Protein AF-A0A8J4XHD5-F1 (afdb_monomer_lite)

Foldseek 3Di:
DVVVVVVVVVVVVVVVVVVVVVVVVVVVVVVVVVVVVVVVVVVVPDDDDDPPDPPCPLHPPPPAADVLCLQAVWDLCPPNDPHDRDFDPWDLKKKWAQQDDDPLLVCPPDDPPCPCNVPPDDPVNVVVSVVVVCVVVVVVLVVLAAWPDWDFFCDSRRRRHGMIMTGHPDRNSVVSSCVVQQQDDDPRDGIHMGHGSHPDVVSNDDVCVVDVPDD

pLDDT: mean 83.05, std 16.47, range [36.06, 98.56]

InterPro domains:
  IPR000504 RNA recognition motif domain [PF00076] (135-191)
  IPR000504 RNA recognition motif domain [PS50102] (92-198)
  IPR000504 RNA recognition motif domain [SM00360] (93-194)
  IPR000571 Zinc finger, CCCH-type [PF00642] (62-86)
  IPR000571 Zinc finger, CCCH-type [PS50103] (60-88)
  IPR000571 Zinc finger, CCCH-type [SM00356] (61-87)
  IPR003954 RNA recognition motif domain, eukaryotic-type [SM00361] (111-194)
  IPR009145 U2 auxiliary factor small subunit [PR01848] (66-85)
  IPR009145 U2 auxiliary factor small subunit [PR01848] (85-105)
  IPR009145 U2 auxiliary factor small subunit [PR01848] (127-142)
  IPR009145 U2 auxiliary factor small subunit [PR01848] (155-177)
  IPR009145 U2 auxiliary factor small subunit [PR01848] (182-206)
  IPR009145 U2 auxiliary factor small subunit [PTHR12620] (57-207)
  IPR012677 Nucleotide-binding alpha-beta plait domain superfamily [G3DSA:3.30.70.330] (94-197)
  IPR035979 RNA-binding domain superfamily [SSF54928] (133-200)

Structure (mmCIF, N/CA/C/O backbone):
data_AF-A0A8J4XHD5-F1
#
_entry.id   AF-A0A8J4XHD5-F1
#
loop_
_atom_site.group_PDB
_atom_site.id
_atom_site.type_symbol
_atom_site.label_atom_id
_atom_site.label_alt_id
_atom_site.label_comp_id
_atom_site.label_asym_id
_atom_site.label_entity_id
_atom_site.label_seq_id
_atom_site.pdbx_PDB_ins_code
_atom_site.Cartn_x
_atom_site.Cartn_y
_atom_site.Cartn_z
_atom_site.occupancy
_atom_site.B_iso_or_equiv
_atom_site.auth_seq_id
_atom_site.auth_comp_id
_atom_site.auth_asym_id
_atom_site.auth_atom_id
_atom_site.pdbx_PDB_model_num
ATOM 1 N N . MET A 1 1 ? 0.138 -25.498 62.095 1.00 57.41 1 MET A N 1
ATOM 2 C CA . MET A 1 1 ? 1.049 -25.147 60.982 1.00 57.41 1 MET A CA 1
ATOM 3 C C . MET A 1 1 ? 0.429 -25.415 59.609 1.00 57.41 1 MET A C 1
ATOM 5 O O . MET A 1 1 ? -0.185 -24.494 59.109 1.00 57.41 1 MET A O 1
ATOM 9 N N . ILE A 1 2 ? 0.430 -26.630 59.032 1.00 67.50 2 ILE A N 1
ATOM 10 C CA . ILE A 1 2 ? -0.023 -26.843 57.624 1.00 67.50 2 ILE A CA 1
ATOM 11 C C . ILE A 1 2 ? -1.523 -26.545 57.382 1.00 67.50 2 ILE A C 1
ATOM 13 O O . ILE A 1 2 ? -1.901 -26.029 56.334 1.00 67.50 2 ILE A O 1
ATOM 17 N N . ARG A 1 3 ? -2.402 -26.852 58.347 1.00 70.25 3 ARG A N 1
ATOM 18 C CA . ARG A 1 3 ? -3.858 -26.646 58.211 1.00 70.25 3 ARG A CA 1
ATOM 19 C C . ARG A 1 3 ? -4.274 -25.173 58.324 1.00 70.25 3 ARG A C 1
ATOM 21 O O . ARG A 1 3 ? -5.147 -24.734 57.590 1.00 70.25 3 ARG A O 1
ATOM 28 N N . GLU A 1 4 ? -3.618 -24.417 59.200 1.00 76.69 4 GLU A N 1
ATOM 29 C CA . GLU A 1 4 ? -3.881 -22.983 59.402 1.00 76.69 4 GLU A CA 1
ATOM 30 C C . GLU A 1 4 ? -3.414 -22.156 58.198 1.00 76.69 4 GLU A C 1
ATOM 32 O O . GLU A 1 4 ? -4.126 -21.260 57.753 1.00 76.69 4 GLU A O 1
ATOM 37 N N . GLU A 1 5 ? -2.260 -22.503 57.618 1.00 77.50 5 GLU A N 1
ATOM 38 C CA . GLU A 1 5 ? -1.751 -21.875 56.392 1.00 77.50 5 GLU A CA 1
ATOM 39 C C . GLU A 1 5 ? -2.678 -22.129 55.193 1.00 77.50 5 GLU A C 1
ATOM 41 O O . GLU A 1 5 ? -2.928 -21.223 54.394 1.00 77.50 5 GLU A O 1
ATOM 46 N N . TRP A 1 6 ? -3.243 -23.338 55.094 1.00 78.00 6 TRP A N 1
ATOM 47 C CA . TRP A 1 6 ? -4.224 -23.682 54.062 1.00 78.00 6 TRP A CA 1
ATOM 48 C C . TRP A 1 6 ? -5.548 -22.920 54.240 1.00 78.00 6 TRP A C 1
ATOM 50 O O . TRP A 1 6 ? -6.091 -22.378 53.276 1.00 78.00 6 TRP A O 1
ATOM 60 N N . GLU A 1 7 ? -6.051 -22.810 55.472 1.00 87.00 7 GLU A N 1
ATOM 61 C CA . GLU A 1 7 ? -7.264 -22.045 55.789 1.00 87.00 7 GLU A CA 1
ATOM 62 C C . GLU A 1 7 ? -7.081 -20.535 55.531 1.00 87.00 7 GLU A C 1
ATOM 64 O O . GLU A 1 7 ? -7.996 -19.869 55.035 1.00 87.00 7 GLU A O 1
ATOM 69 N N . GLU A 1 8 ? -5.889 -19.989 55.789 1.00 86.94 8 GLU A N 1
ATOM 70 C CA . GLU A 1 8 ? -5.545 -18.601 55.474 1.00 86.94 8 GLU A CA 1
ATOM 71 C C . GLU A 1 8 ? -5.415 -18.343 53.964 1.00 86.94 8 GLU A C 1
ATOM 73 O O . GLU A 1 8 ? -5.912 -17.322 53.480 1.00 86.94 8 GLU A O 1
ATOM 78 N N . GLN A 1 9 ? -4.819 -19.265 53.199 1.00 81.94 9 GLN A N 1
ATOM 79 C CA . GLN A 1 9 ? -4.808 -19.186 51.733 1.00 81.94 9 GLN A CA 1
ATOM 80 C C . GLN A 1 9 ? -6.226 -19.189 51.156 1.00 81.94 9 GLN A C 1
ATOM 82 O O . GLN A 1 9 ? -6.552 -18.337 50.332 1.00 81.94 9 GLN A O 1
ATOM 87 N N . GLN A 1 10 ? -7.092 -20.084 51.636 1.00 84.62 10 GLN A N 1
ATOM 88 C CA . GLN A 1 10 ? -8.489 -20.166 51.200 1.00 84.62 10 GLN A CA 1
ATOM 89 C C . GLN A 1 10 ? -9.305 -18.913 51.552 1.00 84.62 10 GLN A C 1
ATOM 91 O O . GLN A 1 10 ? -10.272 -18.576 50.865 1.00 84.62 10 GLN A O 1
ATOM 96 N N . ARG A 1 11 ? -8.951 -18.209 52.633 1.00 89.06 11 ARG A N 1
ATOM 97 C CA . ARG A 1 11 ? -9.562 -16.919 52.982 1.00 89.06 11 ARG A CA 1
ATOM 98 C C . ARG A 1 11 ? -9.102 -15.811 52.030 1.00 89.06 11 ARG A C 1
ATOM 100 O O . ARG A 1 11 ? -9.947 -15.139 51.450 1.00 89.06 11 ARG A O 1
ATOM 107 N N . LYS A 1 12 ? -7.791 -15.693 51.788 1.00 90.88 12 LYS A N 1
ATOM 108 C CA . LYS A 1 12 ? -7.219 -14.709 50.846 1.00 90.88 12 LYS A CA 1
ATOM 109 C C . LYS A 1 12 ? -7.730 -14.903 49.417 1.00 90.88 12 LYS A C 1
ATOM 111 O O . LYS A 1 12 ? -7.976 -13.930 48.709 1.00 90.88 12 LYS A O 1
ATOM 116 N N . GLU A 1 13 ? -7.902 -16.149 48.985 1.00 89.19 13 GLU A N 1
ATOM 117 C CA . GLU A 1 13 ? -8.411 -16.468 47.650 1.00 89.19 13 GLU A CA 1
ATOM 118 C C . GLU A 1 13 ? -9.881 -16.056 47.478 1.00 89.19 13 GLU A C 1
ATOM 120 O O . GLU A 1 13 ? -10.236 -15.475 46.451 1.00 89.19 13 GLU A O 1
ATOM 125 N N . ARG A 1 14 ? -10.716 -16.270 48.506 1.00 90.81 14 ARG A N 1
ATOM 126 C CA . ARG A 1 14 ? -12.112 -15.806 48.523 1.00 90.81 14 ARG A CA 1
ATOM 127 C C . ARG A 1 14 ? -12.221 -14.285 48.522 1.00 90.81 14 ARG A C 1
ATOM 129 O O . ARG A 1 14 ? -12.926 -13.747 47.676 1.00 90.81 14 ARG A O 1
ATOM 136 N N . GLU A 1 15 ? -11.459 -13.599 49.371 1.00 93.88 15 GLU A N 1
ATOM 137 C CA . GLU A 1 15 ? -11.409 -12.128 49.398 1.00 93.88 15 GLU A CA 1
ATOM 138 C C . GLU A 1 15 ? -10.972 -11.551 48.039 1.00 93.88 15 GLU A C 1
ATOM 140 O O . GLU A 1 15 ? -11.530 -10.568 47.550 1.00 93.88 15 GLU A O 1
ATOM 145 N N . LEU A 1 16 ? -10.002 -12.192 47.376 1.00 93.94 16 LEU A N 1
ATOM 146 C CA . LEU A 1 16 ? -9.553 -11.787 46.046 1.00 93.94 16 LEU A CA 1
ATOM 147 C C . LEU A 1 16 ? -10.625 -12.018 44.971 1.00 93.94 16 LEU A C 1
ATOM 149 O O . LEU A 1 16 ? -10.756 -11.196 44.061 1.00 93.94 16 LEU A O 1
ATOM 153 N N . GLN A 1 17 ? -11.376 -13.120 45.042 1.00 92.06 17 GLN A N 1
ATOM 154 C CA . GLN A 1 17 ? -12.489 -13.374 44.124 1.00 92.06 17 GLN A CA 1
ATOM 155 C C . GLN A 1 17 ? -13.633 -12.381 44.330 1.00 92.06 17 GLN A C 1
ATOM 157 O O . GLN A 1 17 ? -14.142 -11.843 43.348 1.00 92.06 17 GLN A O 1
ATOM 162 N N . GLU A 1 18 ? -14.000 -12.096 45.578 1.00 95.00 18 GLU A N 1
ATOM 163 C CA . GLU A 1 18 ? -15.027 -11.109 45.916 1.00 95.00 18 GLU A CA 1
ATOM 164 C C . GLU A 1 18 ? -14.632 -9.714 45.431 1.00 95.00 18 GLU A C 1
ATOM 166 O O . GLU A 1 18 ? -15.438 -9.037 44.791 1.00 95.00 18 GLU A O 1
ATOM 171 N N . LYS A 1 19 ? -13.367 -9.319 45.623 1.00 93.44 19 LYS A N 1
ATOM 172 C CA . LYS A 1 19 ? -12.849 -8.049 45.107 1.00 93.44 19 LYS A CA 1
ATOM 173 C C . LYS A 1 19 ? -12.927 -7.970 43.580 1.00 93.44 19 LYS A C 1
ATOM 175 O O . LYS A 1 19 ? -13.403 -6.970 43.053 1.00 93.44 19 LYS A O 1
ATOM 180 N N . ARG A 1 20 ? -12.535 -9.030 42.859 1.00 89.75 20 ARG A N 1
ATOM 181 C CA . ARG A 1 20 ? -12.662 -9.075 41.387 1.00 89.75 20 ARG A CA 1
ATOM 182 C C . ARG A 1 20 ? -14.114 -9.015 40.922 1.00 89.75 20 ARG A C 1
ATOM 184 O O . ARG A 1 20 ? -14.398 -8.398 39.899 1.00 89.75 20 ARG A O 1
ATOM 191 N N . GLN A 1 21 ? -15.028 -9.674 41.635 1.00 92.50 21 GLN A N 1
ATOM 192 C CA . GLN A 1 21 ? -16.455 -9.606 41.321 1.00 92.50 21 GLN A CA 1
ATOM 193 C C . GLN A 1 21 ? -17.009 -8.204 41.559 1.00 92.50 21 GLN A C 1
ATOM 195 O O . GLN A 1 21 ? -17.788 -7.728 40.738 1.00 92.50 21 GLN A O 1
ATOM 200 N N . GLN A 1 22 ? -16.584 -7.534 42.632 1.00 93.75 22 GLN A N 1
ATOM 201 C CA . GLN A 1 22 ? -16.972 -6.154 42.895 1.00 93.75 22 GLN A CA 1
ATOM 202 C C . GLN A 1 22 ? -16.448 -5.211 41.808 1.00 93.75 22 GLN A C 1
ATOM 204 O O . GLN A 1 22 ? -17.242 -4.505 41.206 1.00 93.75 22 GLN A O 1
ATOM 209 N N . GLU A 1 23 ? -15.161 -5.288 41.457 1.00 90.69 23 GLU A N 1
ATOM 210 C CA . GLU A 1 23 ? -14.573 -4.485 40.372 1.00 90.69 23 GLU A CA 1
ATOM 211 C C . GLU A 1 23 ? -15.278 -4.720 39.025 1.00 90.69 23 GLU A C 1
ATOM 213 O O . GLU A 1 23 ? -15.455 -3.792 38.233 1.00 90.69 23 GLU A O 1
ATOM 218 N N . LYS A 1 24 ? -15.702 -5.962 38.753 1.00 88.06 24 LYS A N 1
ATOM 219 C CA . LYS A 1 24 ? -16.479 -6.294 37.555 1.00 88.06 24 LYS A CA 1
ATOM 220 C C . LYS A 1 24 ? -17.865 -5.641 37.584 1.00 88.06 24 LYS A C 1
ATOM 222 O O . LYS A 1 24 ? -18.238 -5.038 36.582 1.00 88.06 24 LYS A O 1
ATOM 227 N N . ARG A 1 25 ? -18.586 -5.727 38.709 1.00 91.62 25 ARG A N 1
ATOM 228 C CA . ARG A 1 25 ? -19.897 -5.078 38.889 1.00 91.62 25 ARG A CA 1
ATOM 229 C C . ARG A 1 25 ? -19.794 -3.561 38.756 1.00 91.62 25 ARG A C 1
ATOM 231 O O . ARG A 1 25 ? -20.527 -2.981 37.969 1.00 91.62 25 ARG A O 1
ATOM 238 N N . ASP A 1 26 ? -18.821 -2.945 39.424 1.00 90.88 26 ASP A N 1
ATOM 239 C CA . ASP A 1 26 ? -18.592 -1.498 39.367 1.00 90.88 26 ASP A CA 1
ATOM 240 C C . ASP A 1 26 ? -18.299 -1.036 37.925 1.00 90.88 26 ASP A C 1
ATOM 242 O O . ASP A 1 26 ? -18.757 0.018 37.480 1.00 90.88 26 ASP A O 1
ATOM 246 N N . ARG A 1 27 ? -17.557 -1.847 37.154 1.00 85.50 27 ARG A N 1
ATOM 247 C CA . ARG A 1 27 ? -17.282 -1.581 35.735 1.00 85.50 27 ARG A CA 1
ATOM 248 C C . ARG A 1 27 ? -18.530 -1.723 34.864 1.00 85.50 27 ARG A C 1
ATOM 250 O O . ARG A 1 27 ? -18.722 -0.902 33.971 1.00 85.50 27 ARG A O 1
ATOM 257 N N . GLU A 1 28 ? -19.341 -2.754 35.091 1.00 87.75 28 GLU A N 1
ATOM 258 C CA . GLU A 1 28 ? -20.606 -2.969 34.375 1.00 87.75 28 GLU A CA 1
ATOM 259 C C . GLU A 1 28 ? -21.590 -1.821 34.646 1.00 87.75 28 GLU A C 1
ATOM 261 O O . GLU A 1 28 ? -22.141 -1.260 33.700 1.00 87.75 28 GLU A O 1
ATOM 266 N N . GLU A 1 29 ? -21.721 -1.382 35.900 1.00 93.50 29 GLU A N 1
ATOM 267 C CA . GLU A 1 29 ? -22.539 -0.222 36.279 1.00 93.50 29 GLU A CA 1
ATOM 268 C C . GLU A 1 29 ? -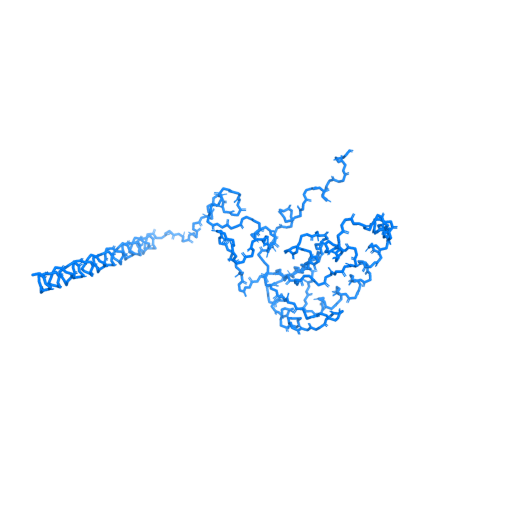22.036 1.083 35.644 1.00 93.50 29 GLU A C 1
ATOM 270 O O . GLU A 1 29 ? -22.832 1.884 35.151 1.00 93.50 29 GLU A O 1
ATOM 275 N N . ALA A 1 30 ? -20.717 1.301 35.594 1.00 89.88 30 ALA A N 1
ATOM 276 C CA . ALA A 1 30 ? -20.140 2.480 34.947 1.00 89.88 30 ALA A CA 1
ATOM 277 C C . ALA A 1 30 ? -20.419 2.515 33.435 1.00 89.88 30 ALA A C 1
ATOM 279 O O . ALA A 1 30 ? -20.702 3.583 32.889 1.00 89.88 30 ALA A O 1
ATOM 280 N N . VAL A 1 31 ? -20.354 1.359 32.764 1.00 85.12 31 VAL A N 1
ATOM 281 C CA . VAL A 1 31 ? -20.701 1.233 31.341 1.00 85.12 31 VAL A CA 1
ATOM 282 C C . VAL A 1 31 ? -22.191 1.484 31.130 1.00 85.12 31 VAL A C 1
ATOM 284 O O . VAL A 1 31 ? -22.539 2.261 30.243 1.00 85.12 31 VAL A O 1
ATOM 287 N N . GLN A 1 32 ? -23.056 0.895 31.961 1.00 86.44 32 GLN A N 1
ATOM 288 C CA . GLN A 1 32 ? -24.503 1.094 31.861 1.00 86.44 32 GLN A CA 1
ATOM 289 C C . GLN A 1 32 ? -24.870 2.572 32.013 1.00 86.44 32 GLN A C 1
ATOM 291 O O . GLN A 1 32 ? -25.573 3.125 31.177 1.00 86.44 32 GLN A O 1
ATOM 296 N N . LYS A 1 33 ? -24.292 3.258 33.003 1.00 90.56 33 LYS A N 1
ATOM 297 C CA . LYS A 1 33 ? -24.516 4.692 33.213 1.00 90.56 33 LYS A CA 1
ATOM 298 C C . LYS A 1 33 ? -24.091 5.548 32.012 1.00 90.56 33 LYS A C 1
ATOM 300 O O . LYS A 1 33 ? -24.726 6.558 31.722 1.00 90.56 33 LYS A O 1
ATOM 305 N N . LEU A 1 34 ? -23.015 5.161 31.325 1.00 80.31 34 LEU A N 1
ATOM 306 C CA . LEU A 1 34 ? -22.540 5.815 30.101 1.00 80.31 34 LEU A CA 1
ATOM 307 C C . LEU A 1 34 ? -23.524 5.630 28.938 1.00 80.31 34 LEU A C 1
ATOM 309 O O . LEU A 1 34 ? -23.759 6.578 28.191 1.00 80.31 34 LEU A O 1
ATOM 313 N N . LEU A 1 35 ? -24.103 4.433 28.808 1.00 78.06 35 LEU A N 1
ATOM 314 C CA . LEU A 1 35 ? -25.129 4.130 27.809 1.00 78.06 35 LEU A CA 1
ATOM 315 C C . LEU A 1 35 ? -26.409 4.927 28.075 1.00 78.06 35 LEU A C 1
ATOM 317 O O . LEU A 1 35 ? -26.868 5.626 27.177 1.00 78.06 35 LEU A O 1
ATOM 321 N N . ASP A 1 36 ? -26.903 4.925 29.314 1.00 82.00 36 ASP A N 1
ATOM 322 C CA . ASP A 1 36 ? -28.096 5.685 29.711 1.00 82.00 36 ASP A CA 1
ATOM 323 C C . ASP A 1 36 ? -27.897 7.195 29.469 1.00 82.00 36 ASP A C 1
ATOM 325 O O . ASP A 1 36 ? -28.785 7.904 28.989 1.00 82.00 36 ASP A O 1
ATOM 329 N N . GLN A 1 37 ? -26.694 7.709 29.756 1.00 79.31 37 GLN A N 1
ATOM 330 C CA . GLN A 1 37 ? -26.352 9.104 29.489 1.00 79.31 37 GLN A CA 1
ATOM 331 C C . GLN A 1 37 ? -26.365 9.410 27.986 1.00 79.31 37 GLN A C 1
ATOM 333 O O . GLN A 1 37 ? -26.837 10.476 27.589 1.00 79.31 37 GLN A O 1
ATOM 338 N N . ALA A 1 38 ? -25.885 8.493 27.150 1.00 71.25 38 ALA A N 1
ATOM 339 C CA . ALA A 1 38 ? -25.916 8.645 25.703 1.00 71.25 38 ALA A CA 1
ATOM 340 C C . ALA A 1 38 ? -27.352 8.563 25.143 1.00 71.25 38 ALA A C 1
ATOM 342 O O . ALA A 1 38 ? -27.727 9.383 24.304 1.00 71.25 38 ALA A O 1
ATOM 343 N N . GLU A 1 39 ? -28.190 7.659 25.657 1.00 74.06 39 GLU A N 1
ATOM 344 C CA . GLU A 1 39 ? -29.617 7.573 25.311 1.00 74.06 39 GLU A CA 1
ATOM 345 C C . GLU A 1 39 ? -30.375 8.856 25.668 1.00 74.06 39 GLU A C 1
ATOM 347 O O . GLU A 1 39 ? -31.092 9.406 24.833 1.00 74.06 39 GLU A O 1
ATOM 352 N N . SER A 1 40 ? -30.116 9.437 26.843 1.00 70.31 40 SER A N 1
ATOM 353 C CA . SER A 1 40 ? -30.722 10.721 27.227 1.00 70.31 40 SER A CA 1
ATOM 354 C C . SER A 1 40 ? -30.341 11.881 26.286 1.00 70.31 40 SER A C 1
ATOM 356 O O . SER A 1 40 ? -31.088 12.851 26.134 1.00 70.31 40 SER A O 1
ATOM 358 N N . GLN A 1 41 ? -29.183 11.799 25.618 1.00 62.41 41 GLN A N 1
ATOM 359 C CA . GLN A 1 41 ? -28.763 12.783 24.615 1.00 62.41 41 GLN A CA 1
ATOM 360 C C . GLN A 1 41 ? -29.459 12.576 23.258 1.00 62.41 41 GLN A C 1
ATOM 362 O O . GLN A 1 41 ? -29.645 13.556 22.534 1.00 62.41 41 GLN A O 1
ATOM 367 N N . LEU A 1 42 ? -29.882 11.345 22.925 1.00 59.28 42 LEU A N 1
ATOM 368 C CA . LEU A 1 42 ? -30.718 11.049 21.748 1.00 59.28 42 LEU A CA 1
ATOM 369 C C . LEU A 1 42 ? -32.112 11.665 21.886 1.00 59.28 42 LEU A C 1
ATOM 371 O O . LEU A 1 42 ? -32.601 12.294 20.948 1.00 59.28 42 LEU A O 1
ATOM 375 N N . GLU A 1 43 ? -32.734 11.516 23.057 1.00 61.50 43 GLU A N 1
ATOM 376 C CA . GLU A 1 43 ? -34.106 11.983 23.308 1.00 61.50 43 GLU A CA 1
ATOM 377 C C . GLU A 1 43 ? -34.239 13.515 23.241 1.00 61.50 43 GLU A C 1
ATOM 379 O O . GLU A 1 43 ? -35.285 14.036 22.856 1.00 61.50 43 GLU A O 1
ATOM 384 N N . ASN A 1 44 ? -33.157 14.248 23.519 1.00 60.03 44 ASN A N 1
ATOM 385 C CA . ASN A 1 44 ? -33.109 15.712 23.461 1.00 60.03 44 ASN A CA 1
ATOM 386 C C . ASN A 1 44 ? -32.834 16.289 22.052 1.00 60.03 44 ASN A C 1
ATOM 388 O O . ASN A 1 44 ? -32.577 17.486 21.914 1.00 60.03 44 ASN A O 1
ATOM 392 N N . GLY A 1 45 ? -32.885 15.471 20.993 1.00 53.84 45 GLY A N 1
ATOM 393 C CA . GLY A 1 45 ? -32.839 15.946 19.602 1.00 53.84 45 GLY A CA 1
ATOM 394 C C . GLY A 1 45 ? -31.463 16.415 19.107 1.00 53.84 45 GLY A C 1
ATOM 395 O O . GLY A 1 45 ? -31.374 17.095 18.082 1.00 53.84 45 GLY A O 1
ATOM 396 N N . GLY A 1 46 ? -30.378 16.062 19.802 1.00 54.44 46 GLY A N 1
ATOM 397 C CA . GLY A 1 46 ? -29.017 16.325 19.339 1.00 54.44 46 GLY A CA 1
ATOM 398 C C . GLY A 1 46 ? -28.636 15.412 18.169 1.00 54.44 46 GLY A C 1
ATOM 399 O O . GLY A 1 46 ? -28.697 14.190 18.280 1.00 54.44 46 GLY A O 1
ATOM 400 N N . SER A 1 47 ? -28.202 15.984 17.038 1.00 58.22 47 SER A N 1
ATOM 401 C CA . SER A 1 47 ? -27.583 15.212 15.949 1.00 58.22 47 SER A CA 1
ATOM 402 C C . SER A 1 47 ? -26.342 14.510 16.492 1.00 58.22 47 SER A C 1
ATOM 404 O O . SER A 1 47 ? -25.358 15.174 16.813 1.00 58.22 47 SER A O 1
ATOM 406 N N . TRP A 1 48 ? -26.358 13.179 16.529 1.00 47.41 48 TRP A N 1
ATOM 407 C CA . TRP A 1 48 ? -25.187 12.386 16.883 1.00 47.41 48 TRP A CA 1
ATOM 408 C C . TRP A 1 48 ? -24.048 12.687 15.919 1.00 47.41 48 TRP A C 1
ATOM 410 O O . TRP A 1 48 ? -24.087 12.348 14.735 1.00 47.41 48 TRP A O 1
ATOM 420 N N . LYS A 1 49 ? -23.041 13.390 16.427 1.00 57.97 49 LYS A N 1
ATOM 421 C CA . LYS A 1 49 ? -21.748 13.542 15.780 1.00 57.97 49 LYS A CA 1
ATOM 422 C C . LYS A 1 49 ? -20.822 12.552 16.462 1.00 57.97 49 LYS A C 1
ATOM 424 O O . LYS A 1 49 ? -20.707 12.571 17.684 1.00 57.97 49 LYS A O 1
ATOM 429 N N . ASN A 1 50 ? -20.183 11.687 15.678 1.00 54.56 50 ASN A N 1
ATOM 430 C CA . ASN A 1 50 ? -19.033 10.946 16.178 1.00 54.56 50 ASN A CA 1
ATOM 431 C C . ASN A 1 50 ? -18.048 11.987 16.744 1.00 54.56 50 ASN A C 1
ATOM 433 O O . ASN A 1 50 ? -17.762 12.940 16.013 1.00 54.56 50 ASN A O 1
ATOM 437 N N . PRO A 1 51 ? -17.612 11.893 18.015 1.00 62.78 51 PRO A N 1
ATOM 438 C CA . PRO A 1 51 ? -16.667 12.854 18.567 1.00 62.78 51 PRO A CA 1
ATOM 439 C C . PRO A 1 51 ? -15.456 12.968 17.642 1.00 62.78 51 PRO A C 1
ATOM 441 O O . PRO A 1 51 ? -14.954 11.955 17.143 1.00 62.78 51 PRO A O 1
ATOM 444 N N . ASP A 1 52 ? -15.026 14.204 17.381 1.00 54.16 52 ASP A N 1
ATOM 445 C CA . ASP A 1 52 ? -13.873 14.452 16.523 1.00 54.16 52 ASP A CA 1
ATOM 446 C C . ASP A 1 52 ? -12.676 13.656 17.046 1.00 54.16 52 ASP A C 1
ATOM 448 O O . ASP A 1 52 ? -12.411 13.618 18.255 1.00 54.16 52 ASP A O 1
ATOM 452 N N . ALA A 1 53 ? -11.970 12.987 16.130 1.00 52.31 53 ALA A N 1
ATOM 453 C CA . ALA A 1 53 ? -10.783 12.226 16.484 1.00 52.31 53 ALA A CA 1
ATOM 454 C C . ALA A 1 53 ? -9.828 13.137 17.279 1.00 52.31 53 ALA A C 1
ATOM 456 O O . ALA A 1 53 ? -9.626 14.287 16.871 1.00 52.31 53 ALA A O 1
ATOM 457 N N . PRO A 1 54 ? -9.247 12.661 18.400 1.00 61.78 54 PRO A N 1
ATOM 458 C CA . PRO A 1 54 ? -8.354 13.473 19.216 1.00 61.78 54 PRO A CA 1
ATOM 459 C C . PRO A 1 54 ? -7.292 14.152 18.348 1.00 61.78 54 PRO A C 1
ATOM 461 O O . PRO A 1 54 ? -6.708 13.501 17.483 1.00 61.78 54 PRO A O 1
ATOM 464 N N . LEU A 1 55 ? -7.026 15.440 18.592 1.00 62.19 55 LEU A N 1
ATOM 465 C CA . LEU A 1 55 ? -6.093 16.265 17.802 1.00 62.19 55 LEU A CA 1
ATOM 466 C C . LEU A 1 55 ? -4.707 15.619 17.614 1.00 62.19 55 LEU A C 1
ATOM 468 O O . LEU A 1 55 ? -4.016 15.908 16.640 1.00 62.19 55 LEU A O 1
ATOM 472 N N . ASP A 1 56 ? -4.314 14.742 18.537 1.00 70.06 56 ASP A N 1
ATOM 473 C CA . ASP A 1 56 ? -3.028 14.057 18.522 1.00 70.06 56 ASP A CA 1
ATOM 474 C C . ASP A 1 56 ? -3.019 12.746 17.711 1.00 70.06 56 ASP A C 1
ATOM 476 O O . ASP A 1 56 ? -1.931 12.225 17.468 1.00 70.06 56 ASP A O 1
ATOM 480 N N . TYR A 1 57 ? -4.164 12.210 17.267 1.00 63.62 57 TYR A N 1
ATOM 481 C CA . TYR A 1 57 ? -4.263 10.896 16.613 1.00 63.62 57 TYR A CA 1
ATOM 482 C C . TYR A 1 57 ? -3.361 10.787 15.372 1.00 63.62 57 TYR A C 1
ATOM 484 O O . TYR A 1 57 ? -3.424 11.605 14.453 1.00 63.62 57 TYR A O 1
ATOM 492 N N . GLY A 1 58 ? -2.497 9.767 15.342 1.00 61.94 58 GLY A N 1
ATOM 493 C CA . GLY A 1 58 ? -1.538 9.558 14.246 1.00 61.94 58 GLY A CA 1
ATOM 494 C C . GLY A 1 58 ? -0.337 10.516 14.228 1.00 61.94 58 GLY A C 1
ATOM 495 O O . GLY A 1 58 ? 0.473 10.477 13.295 1.00 61.94 58 GLY A O 1
ATOM 496 N N . THR A 1 59 ? -0.178 11.354 15.256 1.00 68.25 59 THR A N 1
ATOM 497 C CA . THR A 1 59 ? 1.024 12.173 15.477 1.00 68.25 59 THR A CA 1
ATOM 498 C C . THR A 1 59 ? 1.977 11.501 16.468 1.00 68.25 59 THR A C 1
ATOM 500 O O . THR A 1 59 ? 1.643 10.513 17.114 1.00 68.25 59 THR A O 1
ATOM 503 N N . GLU A 1 60 ? 3.186 12.039 16.636 1.00 67.38 60 GLU A N 1
ATOM 504 C CA . GLU A 1 60 ? 4.140 11.518 17.629 1.00 67.38 60 GLU A CA 1
ATOM 505 C C . GLU A 1 60 ? 3.646 11.645 19.079 1.00 67.38 60 GLU A C 1
ATOM 507 O O . GLU A 1 60 ? 4.142 10.931 19.956 1.00 67.38 60 GLU A O 1
ATOM 512 N N . LYS A 1 61 ? 2.661 12.524 19.317 1.00 64.56 61 LYS A N 1
ATOM 513 C CA . LYS A 1 61 ? 2.018 12.747 20.617 1.00 64.56 61 LYS A CA 1
ATOM 514 C C . LYS A 1 61 ? 0.978 11.679 20.954 1.00 64.56 61 LYS A C 1
ATOM 516 O O . LYS A 1 61 ? 0.689 11.484 22.135 1.00 64.56 61 LYS A O 1
ATOM 521 N N . ASP A 1 62 ? 0.482 10.945 19.956 1.00 73.62 62 ASP A N 1
ATOM 522 C CA . ASP A 1 62 ? -0.326 9.750 20.172 1.00 73.62 62 ASP A CA 1
ATOM 523 C C . ASP A 1 62 ? 0.558 8.635 20.743 1.00 73.62 62 ASP A C 1
ATOM 525 O O . ASP A 1 62 ? 1.390 8.022 20.062 1.00 73.62 62 ASP A O 1
ATOM 529 N N . LYS A 1 63 ? 0.406 8.405 22.047 1.00 74.69 63 LYS A N 1
ATOM 530 C CA . LYS A 1 63 ? 1.129 7.345 22.756 1.00 74.69 63 LYS A CA 1
ATOM 531 C C . LYS A 1 63 ? 0.491 5.971 22.552 1.00 74.69 63 LYS A C 1
ATOM 533 O O . LYS A 1 63 ? 1.167 4.978 22.806 1.00 74.69 63 LYS A O 1
ATOM 538 N N . ALA A 1 64 ? -0.770 5.908 22.122 1.00 86.12 64 ALA A N 1
ATOM 539 C CA . ALA A 1 64 ? -1.501 4.658 21.955 1.00 86.12 64 ALA A CA 1
ATOM 540 C C . ALA A 1 64 ? -1.219 4.027 20.586 1.00 86.12 64 ALA A C 1
ATOM 542 O O . ALA A 1 64 ? -0.948 2.827 20.508 1.00 86.12 64 ALA A O 1
ATOM 543 N N . ASN A 1 65 ? -1.223 4.830 19.520 1.00 89.81 65 ASN A N 1
ATOM 544 C CA . ASN A 1 65 ? -1.056 4.331 18.158 1.00 89.81 65 ASN A CA 1
ATOM 545 C C . ASN A 1 65 ? 0.346 4.587 17.601 1.00 89.81 65 ASN A C 1
ATOM 547 O O . ASN A 1 65 ? 1.037 5.542 17.956 1.00 89.81 65 ASN A O 1
ATOM 551 N N . CYS A 1 66 ? 0.800 3.701 16.718 1.00 92.44 66 CYS A N 1
ATOM 552 C CA . CYS A 1 66 ? 2.101 3.843 16.084 1.00 92.44 66 CYS A CA 1
ATOM 553 C C . CYS A 1 66 ? 2.036 4.873 14.944 1.00 92.44 66 CYS A C 1
ATOM 555 O O . CYS A 1 66 ? 1.403 4.601 13.919 1.00 92.44 66 CYS A O 1
ATOM 557 N N . PRO A 1 67 ? 2.735 6.019 15.046 1.00 91.31 67 PRO A N 1
ATOM 558 C CA . PRO A 1 67 ? 2.702 7.035 13.999 1.00 91.31 67 PRO A CA 1
ATOM 559 C C . PRO A 1 67 ? 3.338 6.538 12.697 1.00 91.31 67 PRO A C 1
ATOM 561 O O . PRO A 1 67 ? 2.893 6.921 11.622 1.00 91.31 67 PRO A O 1
ATOM 564 N N . PHE A 1 68 ? 4.348 5.662 12.770 1.00 91.31 68 PHE A N 1
ATOM 565 C CA . PHE A 1 68 ? 4.979 5.086 11.580 1.00 91.31 68 PHE A CA 1
ATOM 566 C C . PHE A 1 68 ? 3.997 4.205 10.813 1.00 91.31 68 PHE A C 1
ATOM 568 O O . PHE A 1 68 ? 3.784 4.425 9.627 1.00 91.31 68 PHE A O 1
ATOM 575 N N . PHE A 1 69 ? 3.322 3.288 11.509 1.00 93.44 69 PHE A N 1
ATOM 576 C CA . PHE A 1 69 ? 2.344 2.407 10.884 1.00 93.44 69 PHE A CA 1
ATOM 577 C C . PHE A 1 69 ? 1.152 3.178 10.305 1.00 93.44 69 PHE A C 1
ATOM 579 O O . PHE A 1 69 ? 0.753 2.912 9.179 1.00 93.44 69 PHE A O 1
ATOM 586 N N . ILE A 1 70 ? 0.620 4.176 11.018 1.00 92.06 70 ILE A N 1
ATOM 587 C CA . ILE A 1 70 ? -0.476 5.007 10.492 1.00 92.06 70 ILE A CA 1
ATOM 588 C C . ILE A 1 70 ? -0.049 5.742 9.213 1.00 92.06 70 ILE A C 1
ATOM 590 O O . ILE A 1 70 ? -0.825 5.835 8.264 1.00 92.06 70 ILE A O 1
ATOM 594 N N . LYS A 1 71 ? 1.183 6.264 9.171 1.00 91.75 71 LYS A N 1
ATOM 595 C CA . LYS A 1 71 ? 1.674 7.060 8.038 1.00 91.75 71 LYS A CA 1
ATOM 596 C C . LYS A 1 71 ? 2.073 6.227 6.828 1.00 91.75 71 LYS A C 1
ATOM 598 O O . LYS A 1 71 ? 1.887 6.704 5.715 1.00 91.75 71 LYS A O 1
ATOM 603 N N . THR A 1 72 ? 2.654 5.045 7.024 1.00 93.50 72 THR A N 1
ATOM 604 C CA . THR A 1 72 ? 3.272 4.266 5.936 1.00 93.50 72 THR A CA 1
ATOM 605 C C . THR A 1 72 ? 2.674 2.873 5.762 1.00 93.50 72 THR A C 1
ATOM 607 O O . THR A 1 72 ? 2.990 2.199 4.793 1.00 93.50 72 THR A O 1
ATOM 610 N N . GLY A 1 73 ? 1.831 2.405 6.684 1.00 94.50 73 GLY A N 1
ATOM 611 C CA . GLY A 1 73 ? 1.386 1.009 6.739 1.00 94.50 73 GLY A CA 1
ATOM 612 C C . GLY A 1 73 ? 2.474 0.026 7.184 1.00 94.50 73 GLY A C 1
ATOM 613 O O . GLY A 1 73 ? 2.239 -1.180 7.204 1.00 94.50 73 GLY A O 1
ATOM 614 N N . ALA A 1 74 ? 3.663 0.512 7.562 1.00 94.94 74 ALA A N 1
ATOM 615 C CA . ALA A 1 74 ? 4.794 -0.320 7.949 1.00 94.94 74 ALA A CA 1
ATOM 616 C C . ALA A 1 74 ? 5.554 0.247 9.156 1.00 94.94 74 ALA A C 1
ATOM 618 O O . ALA A 1 74 ? 5.761 1.449 9.310 1.00 94.94 74 ALA A O 1
ATOM 619 N N . CYS A 1 75 ? 6.026 -0.646 10.024 1.00 94.31 75 CYS A N 1
ATOM 620 C CA . CYS A 1 75 ? 6.772 -0.291 11.225 1.00 94.31 75 CYS A CA 1
ATOM 621 C C . CYS A 1 75 ? 7.984 -1.206 11.373 1.00 94.31 75 CYS A C 1
ATOM 623 O O . CYS A 1 75 ? 7.859 -2.425 11.266 1.00 94.31 75 CYS A O 1
ATOM 625 N N . ARG A 1 76 ? 9.148 -0.631 11.701 1.00 92.94 76 ARG A N 1
ATOM 626 C CA . ARG A 1 76 ? 10.400 -1.381 11.898 1.00 92.94 76 ARG A CA 1
ATOM 627 C C . ARG A 1 76 ? 10.320 -2.461 12.979 1.00 92.94 76 ARG A C 1
ATOM 629 O O . ARG A 1 76 ? 11.123 -3.386 12.988 1.00 92.94 76 ARG A O 1
ATOM 636 N N . PHE A 1 77 ? 9.384 -2.313 13.913 1.00 91.38 77 PHE A N 1
ATOM 637 C CA . PHE A 1 77 ? 9.191 -3.248 15.016 1.00 91.38 77 PHE A CA 1
ATOM 638 C C . PHE A 1 77 ? 8.153 -4.335 14.706 1.00 91.38 77 PHE A C 1
ATOM 640 O O . PHE A 1 77 ? 8.079 -5.303 15.461 1.00 91.38 77 PHE A O 1
ATOM 647 N N . GLY A 1 78 ? 7.379 -4.199 13.618 1.00 90.06 78 GLY A N 1
ATOM 648 C CA . GLY A 1 78 ? 6.290 -5.121 13.278 1.00 90.06 78 GLY A CA 1
ATOM 649 C C . GLY A 1 78 ? 5.377 -5.386 14.478 1.00 90.06 78 GLY A C 1
ATOM 650 O O . GLY A 1 78 ? 5.081 -4.472 15.246 1.00 90.06 78 GLY A O 1
ATOM 651 N N . ASP A 1 79 ? 5.024 -6.646 14.701 1.00 88.50 79 ASP A N 1
ATOM 652 C CA . ASP A 1 79 ? 4.155 -7.070 15.811 1.00 88.50 79 ASP A CA 1
ATOM 653 C C . ASP A 1 79 ? 4.776 -6.873 17.202 1.00 88.50 79 ASP A C 1
ATOM 655 O O . ASP A 1 79 ? 4.080 -6.918 18.212 1.00 88.50 79 ASP A O 1
ATOM 659 N N . ARG A 1 80 ? 6.091 -6.625 17.281 1.00 90.75 80 ARG A N 1
ATOM 660 C CA . ARG A 1 80 ? 6.787 -6.307 18.540 1.00 90.75 80 ARG A CA 1
ATOM 661 C C . ARG A 1 80 ? 6.749 -4.816 18.877 1.00 90.75 80 ARG A C 1
ATOM 663 O O . ARG A 1 80 ? 7.434 -4.386 19.805 1.00 90.75 80 ARG A O 1
ATOM 670 N N . CYS A 1 81 ? 6.029 -3.999 18.107 1.00 91.69 81 CYS A N 1
ATOM 671 C CA . CYS A 1 81 ? 5.870 -2.590 18.436 1.00 91.69 81 CYS A CA 1
ATOM 672 C C . CYS A 1 81 ? 5.120 -2.440 19.764 1.00 91.69 81 CYS A C 1
ATOM 674 O O . CYS A 1 81 ? 4.116 -3.101 20.004 1.00 91.69 81 CYS A O 1
ATOM 676 N N . SER A 1 82 ? 5.585 -1.534 20.623 1.00 90.75 82 SER A N 1
ATOM 677 C CA . SER A 1 82 ? 4.895 -1.209 21.877 1.00 90.75 82 SER A CA 1
ATOM 678 C C . SER A 1 82 ? 3.631 -0.369 21.675 1.00 90.75 82 SER A C 1
ATOM 680 O O . SER A 1 82 ? 2.874 -0.170 22.622 1.00 90.75 82 SER A O 1
ATOM 682 N N . ARG A 1 83 ? 3.418 0.152 20.462 1.00 92.69 83 ARG A N 1
ATOM 683 C CA . ARG A 1 83 ? 2.249 0.949 20.080 1.00 92.69 83 ARG A CA 1
ATOM 684 C C . ARG A 1 83 ? 1.350 0.144 19.148 1.00 92.69 83 ARG A C 1
ATOM 686 O O . ARG A 1 83 ? 1.820 -0.737 18.433 1.00 92.69 83 ARG A O 1
ATOM 693 N N . LYS A 1 84 ? 0.063 0.485 19.125 1.00 92.88 84 LYS A N 1
ATOM 694 C CA . LYS A 1 84 ? -0.956 -0.225 18.348 1.00 92.88 84 LYS A CA 1
ATOM 695 C C . LYS A 1 84 ? -0.758 -0.050 16.837 1.00 92.88 84 LYS A C 1
ATOM 697 O O . LYS A 1 84 ? -0.490 1.061 16.367 1.00 92.88 84 LYS A O 1
ATOM 702 N N . HIS A 1 85 ? -0.923 -1.144 16.093 1.00 94.19 85 HIS A N 1
ATOM 703 C CA . HIS A 1 85 ? -1.018 -1.179 14.633 1.00 94.19 85 HIS A CA 1
ATOM 704 C C . HIS A 1 85 ? -2.444 -1.570 14.236 1.00 94.19 85 HIS A C 1
ATOM 706 O O . HIS A 1 85 ? -2.836 -2.726 14.381 1.00 94.19 85 HIS A O 1
ATOM 712 N N . ASP A 1 86 ? -3.227 -0.605 13.760 1.00 91.12 86 ASP A N 1
ATOM 713 C CA . ASP A 1 86 ? -4.596 -0.850 13.304 1.00 91.12 86 ASP A CA 1
ATOM 714 C C . ASP A 1 86 ? -4.605 -1.251 11.832 1.00 91.12 86 ASP A C 1
ATOM 716 O O . ASP A 1 86 ? -4.685 -0.403 10.947 1.00 91.12 86 ASP A O 1
ATOM 720 N N . HIS A 1 87 ? -4.493 -2.555 11.577 1.00 92.31 87 HIS A N 1
ATOM 721 C CA . HIS A 1 87 ? -4.600 -3.113 10.233 1.00 92.31 87 HIS A CA 1
ATOM 722 C C . HIS A 1 87 ? -6.056 -3.032 9.753 1.00 92.31 87 HIS A C 1
ATOM 724 O O . HIS A 1 87 ? -6.918 -3.708 10.323 1.00 92.31 87 HIS A O 1
ATOM 730 N N . PRO A 1 88 ? -6.361 -2.210 8.735 1.00 94.12 88 PRO A N 1
ATOM 731 C CA . PRO A 1 88 ? -7.728 -2.067 8.266 1.00 94.12 88 PRO A CA 1
ATOM 732 C C . PRO A 1 88 ? -8.206 -3.359 7.591 1.00 94.12 88 PRO A C 1
ATOM 734 O O . PRO A 1 88 ? -7.461 -4.007 6.860 1.00 94.12 88 PRO A O 1
ATOM 737 N N . SER A 1 89 ? -9.469 -3.727 7.808 1.00 93.62 89 SER A N 1
ATOM 738 C CA . SER A 1 89 ? -10.112 -4.846 7.102 1.00 93.62 89 SER A CA 1
ATOM 739 C C . SER A 1 89 ? -10.561 -4.479 5.682 1.00 93.62 89 SER A C 1
ATOM 741 O O . SER A 1 89 ? -10.834 -5.370 4.882 1.00 93.62 89 SER A O 1
ATOM 743 N N . SER A 1 90 ? -10.639 -3.179 5.386 1.00 95.31 90 SER A N 1
ATOM 744 C CA . SER A 1 90 ? -10.955 -2.593 4.083 1.00 95.31 90 SER A CA 1
ATOM 745 C C . SER A 1 90 ? -10.236 -1.252 3.946 1.00 95.31 90 SER A C 1
ATOM 747 O O . SER A 1 90 ? -10.100 -0.516 4.923 1.00 95.31 90 SER A O 1
ATOM 749 N N . SER A 1 91 ? -9.741 -0.941 2.753 1.00 97.25 91 SER A N 1
ATOM 750 C CA . SER A 1 91 ? -9.088 0.332 2.441 1.00 97.25 91 SER A CA 1
ATOM 751 C C . SER A 1 91 ? -9.114 0.564 0.938 1.00 97.25 91 SER A C 1
ATOM 753 O O . SER A 1 91 ? -9.164 -0.387 0.165 1.00 97.25 91 SER A O 1
ATOM 755 N N . SER A 1 92 ? -8.998 1.819 0.507 1.00 97.62 92 SER A N 1
ATOM 756 C CA . SER A 1 92 ? -8.756 2.155 -0.902 1.00 97.62 92 SER A CA 1
ATOM 757 C C . SER A 1 92 ? -7.302 1.925 -1.326 1.00 97.62 92 SER A C 1
ATOM 759 O O . SER A 1 92 ? -7.014 1.954 -2.519 1.00 97.62 92 SER A O 1
ATOM 761 N N . THR A 1 93 ? -6.385 1.674 -0.387 1.00 98.25 93 THR A N 1
ATOM 762 C CA . THR A 1 93 ? -4.960 1.463 -0.673 1.00 98.25 93 THR A CA 1
ATOM 763 C C . THR A 1 93 ? -4.537 0.034 -0.351 1.00 98.25 93 THR A C 1
ATOM 765 O O . THR A 1 93 ? -4.637 -0.414 0.791 1.00 98.25 93 THR A O 1
ATOM 768 N N . LEU A 1 94 ? -3.995 -0.657 -1.350 1.00 98.38 94 LEU A N 1
ATOM 769 C CA . LEU A 1 94 ? -3.355 -1.962 -1.230 1.00 98.38 94 LEU A CA 1
ATOM 770 C C . LEU A 1 94 ? -1.844 -1.777 -1.066 1.00 98.38 94 LEU A C 1
ATOM 772 O O . LEU A 1 94 ? -1.239 -0.986 -1.787 1.00 98.38 94 LEU A O 1
ATOM 776 N N . MET A 1 95 ? -1.220 -2.520 -0.158 1.00 98.19 95 MET A N 1
ATOM 777 C CA . MET A 1 95 ? 0.232 -2.659 -0.064 1.00 98.19 95 MET A CA 1
ATOM 778 C C . MET A 1 95 ? 0.626 -4.085 -0.445 1.00 98.19 95 MET A C 1
ATOM 780 O O . MET A 1 95 ? 0.069 -5.041 0.087 1.00 98.19 95 MET A O 1
ATOM 784 N N . VAL A 1 96 ? 1.620 -4.235 -1.315 1.00 98.12 96 VAL A N 1
ATOM 785 C CA . VAL A 1 96 ? 2.262 -5.517 -1.617 1.00 98.12 96 VAL A CA 1
ATOM 786 C C . VAL A 1 96 ? 3.684 -5.486 -1.079 1.00 98.12 96 VAL A C 1
ATOM 788 O O . VAL A 1 96 ? 4.507 -4.669 -1.504 1.00 98.12 96 VAL A O 1
ATOM 791 N N . ARG A 1 97 ? 3.965 -6.340 -0.091 1.00 95.81 97 ARG A N 1
ATOM 792 C CA . ARG A 1 97 ? 5.237 -6.315 0.641 1.00 95.81 97 ARG A CA 1
ATOM 793 C C . ARG A 1 97 ? 6.396 -6.752 -0.245 1.00 95.81 97 ARG A C 1
ATOM 795 O O . ARG A 1 97 ? 6.377 -7.857 -0.782 1.00 95.81 97 ARG A O 1
ATOM 802 N N . GLY A 1 98 ? 7.427 -5.910 -0.334 1.00 94.31 98 GLY A N 1
ATOM 803 C CA . GLY A 1 98 ? 8.688 -6.237 -1.005 1.00 94.31 98 GLY A CA 1
ATOM 804 C C . GLY A 1 98 ? 8.536 -6.776 -2.430 1.00 94.31 98 GLY A C 1
ATOM 805 O O . GLY A 1 98 ? 9.288 -7.677 -2.797 1.00 94.31 98 GLY A O 1
ATOM 806 N N . MET A 1 99 ? 7.550 -6.290 -3.190 1.00 95.75 99 MET A N 1
ATOM 807 C CA . MET A 1 99 ? 7.263 -6.749 -4.552 1.00 95.75 99 MET A CA 1
ATOM 808 C C . MET A 1 99 ? 8.308 -6.257 -5.561 1.00 95.75 99 MET A C 1
ATOM 810 O O . MET A 1 99 ? 8.633 -6.985 -6.494 1.00 95.75 99 MET A O 1
ATOM 814 N N . PHE A 1 100 ? 8.865 -5.062 -5.354 1.00 93.50 100 PHE A N 1
ATOM 815 C CA . PHE A 1 100 ? 9.971 -4.546 -6.160 1.00 93.50 100 PHE A CA 1
ATOM 816 C C . PHE A 1 100 ? 11.285 -4.678 -5.394 1.00 93.50 100 PHE A C 1
ATOM 818 O O . PHE A 1 100 ? 11.495 -3.984 -4.403 1.00 93.50 100 PHE A O 1
ATOM 825 N N . VAL A 1 101 ? 12.179 -5.556 -5.836 1.00 83.75 101 VAL A N 1
ATOM 826 C CA . VAL A 1 101 ? 13.522 -5.666 -5.258 1.00 83.75 101 VAL A CA 1
ATOM 827 C C . VAL A 1 101 ? 14.534 -5.697 -6.384 1.00 83.75 101 VAL A C 1
ATOM 829 O O . VAL A 1 101 ? 14.421 -6.505 -7.301 1.00 83.75 101 VAL A O 1
ATOM 832 N N . THR A 1 102 ? 15.521 -4.814 -6.299 1.00 80.19 102 THR A N 1
ATOM 833 C CA . THR A 1 102 ? 16.700 -4.840 -7.160 1.00 80.19 102 THR A CA 1
ATOM 834 C C . THR A 1 102 ? 17.868 -5.453 -6.401 1.00 80.19 102 THR A C 1
ATOM 836 O O . THR A 1 102 ? 17.897 -5.462 -5.166 1.00 80.19 102 THR A O 1
ATOM 839 N N . PHE A 1 103 ? 18.869 -5.934 -7.132 1.00 72.81 103 PHE A N 1
ATOM 840 C CA . PHE A 1 103 ? 20.079 -6.480 -6.522 1.00 72.81 103 PHE A CA 1
ATOM 841 C C . PHE A 1 103 ? 20.767 -5.458 -5.598 1.00 72.81 103 PHE A C 1
ATOM 843 O O . PHE A 1 103 ? 21.152 -5.802 -4.482 1.00 72.81 103 PHE A O 1
ATOM 850 N N . ALA A 1 104 ? 20.811 -4.181 -5.999 1.00 68.81 104 ALA A N 1
ATOM 851 C CA . ALA A 1 104 ? 21.318 -3.083 -5.174 1.00 68.81 104 ALA A CA 1
ATOM 852 C C . ALA A 1 104 ? 20.564 -2.936 -3.835 1.00 68.81 104 ALA A C 1
ATOM 854 O O . ALA A 1 104 ? 21.167 -2.661 -2.800 1.00 68.81 104 ALA A O 1
ATOM 855 N N . MET A 1 105 ? 19.247 -3.171 -3.820 1.00 71.00 105 MET A N 1
ATOM 856 C CA . MET A 1 105 ? 18.451 -3.139 -2.587 1.00 71.00 105 MET A CA 1
ATOM 857 C C . MET A 1 105 ? 18.685 -4.378 -1.708 1.00 71.00 105 MET A C 1
ATOM 859 O O . MET A 1 105 ? 18.555 -4.287 -0.489 1.00 71.00 105 MET A O 1
ATOM 863 N N . GLU A 1 106 ? 19.033 -5.530 -2.290 1.00 6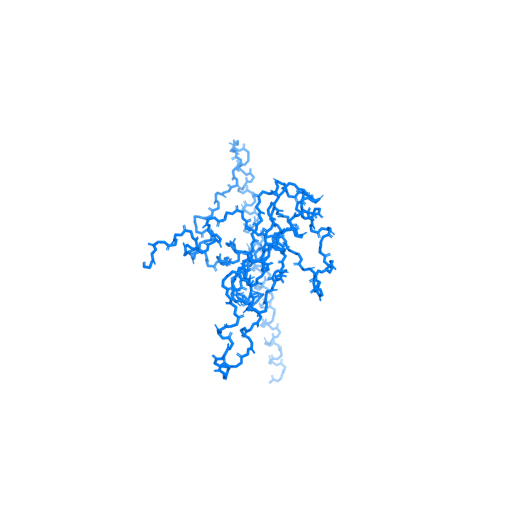4.50 106 GLU A N 1
ATOM 864 C CA . GLU A 1 106 ? 19.294 -6.796 -1.585 1.00 64.50 106 GLU A CA 1
ATOM 865 C C . GLU A 1 106 ? 20.651 -6.794 -0.845 1.00 64.50 106 GLU A C 1
ATOM 867 O O . GLU A 1 106 ? 20.779 -7.412 0.215 1.00 64.50 106 GLU A O 1
ATOM 872 N N . GLN A 1 107 ? 21.640 -6.045 -1.349 1.00 59.66 107 GLN A N 1
ATOM 873 C CA . GLN A 1 107 ? 23.032 -6.054 -0.877 1.00 59.66 107 GLN A CA 1
ATOM 874 C C . GLN A 1 107 ? 23.281 -5.570 0.561 1.00 59.66 107 GLN A C 1
ATOM 876 O O . GLN A 1 107 ? 24.366 -5.807 1.083 1.00 59.66 107 GLN A O 1
ATOM 881 N N . SER A 1 108 ? 22.295 -5.027 1.288 1.00 52.59 108 SER A N 1
ATOM 882 C CA . SER A 1 108 ? 22.460 -4.686 2.722 1.00 52.59 108 SER A CA 1
ATOM 883 C C . SER A 1 108 ? 22.702 -5.897 3.649 1.00 52.59 108 SER A C 1
ATOM 885 O O . SER A 1 108 ? 22.573 -5.775 4.866 1.00 52.59 108 SER A O 1
ATOM 887 N N . ARG A 1 109 ? 22.968 -7.086 3.092 1.00 50.34 109 ARG A N 1
ATOM 888 C CA . ARG A 1 109 ? 23.315 -8.320 3.809 1.00 50.34 109 ARG A CA 1
ATOM 889 C C . ARG A 1 109 ? 24.754 -8.795 3.558 1.00 50.34 109 ARG A C 1
ATOM 891 O O . ARG A 1 109 ? 25.069 -9.883 4.027 1.00 50.34 109 ARG A O 1
ATOM 898 N N . ARG A 1 110 ? 25.583 -8.067 2.797 1.00 50.22 110 ARG A N 1
A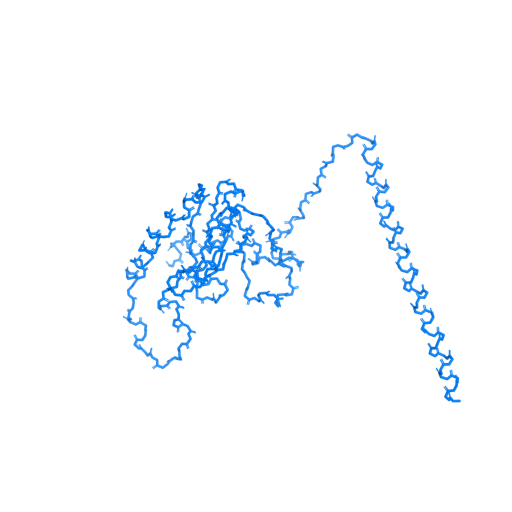TOM 899 C CA . ARG A 1 110 ? 26.984 -8.443 2.540 1.00 50.22 110 ARG A CA 1
ATOM 900 C C . ARG A 1 110 ? 27.940 -7.555 3.333 1.00 50.22 110 ARG A C 1
ATOM 902 O O . ARG A 1 110 ? 27.740 -6.350 3.412 1.00 50.22 110 ARG A O 1
ATOM 909 N N . ASP A 1 111 ? 28.920 -8.210 3.941 1.00 51.03 111 ASP A N 1
ATOM 910 C CA . ASP A 1 111 ? 29.898 -7.653 4.869 1.00 51.03 111 ASP A CA 1
ATOM 911 C C . ASP A 1 111 ? 30.806 -6.617 4.179 1.00 51.03 111 ASP A C 1
ATOM 913 O O . ASP A 1 111 ? 31.144 -6.768 3.006 1.00 51.03 111 ASP A O 1
ATOM 917 N N . ASP A 1 112 ? 31.231 -5.604 4.937 1.00 51.66 112 ASP A N 1
ATOM 918 C CA . ASP A 1 112 ? 31.948 -4.372 4.547 1.00 51.66 112 ASP A CA 1
ATOM 919 C C . ASP A 1 112 ? 33.320 -4.555 3.837 1.00 51.66 112 ASP A C 1
ATOM 921 O O . ASP A 1 112 ? 34.104 -3.612 3.739 1.00 51.66 112 ASP A O 1
ATOM 925 N N . TYR A 1 113 ? 33.651 -5.762 3.374 1.00 55.53 113 TYR A N 1
ATOM 926 C CA . TYR A 1 113 ? 34.927 -6.117 2.738 1.00 55.53 113 TYR A CA 1
ATOM 927 C C . TYR A 1 113 ? 34.900 -6.112 1.204 1.00 55.53 113 TYR A C 1
ATOM 929 O O . TYR A 1 113 ? 35.936 -6.365 0.587 1.00 55.53 113 TYR A O 1
ATOM 937 N N . ASP A 1 114 ? 33.759 -5.811 0.583 1.00 56.03 114 ASP A N 1
ATOM 938 C CA . ASP A 1 114 ? 33.652 -5.667 -0.869 1.00 56.03 114 ASP A CA 1
ATOM 939 C C . ASP A 1 114 ? 33.687 -4.187 -1.276 1.00 56.03 114 ASP A C 1
ATOM 941 O O . ASP A 1 114 ? 32.665 -3.534 -1.490 1.00 56.03 114 ASP A O 1
ATOM 945 N N . THR A 1 115 ? 34.899 -3.635 -1.341 1.00 53.97 115 THR A N 1
ATOM 946 C CA . THR A 1 115 ? 35.163 -2.250 -1.771 1.00 53.97 115 THR A CA 1
ATOM 947 C C . THR A 1 115 ? 34.725 -1.985 -3.226 1.00 53.97 115 THR A C 1
ATOM 949 O O . THR A 1 115 ? 34.669 -0.825 -3.629 1.00 53.97 115 THR A O 1
ATOM 952 N N . ASP A 1 116 ? 34.379 -3.021 -4.004 1.00 52.56 116 ASP A N 1
ATOM 953 C CA . ASP A 1 116 ? 33.941 -2.911 -5.406 1.00 52.56 116 ASP A CA 1
ATOM 954 C C . ASP A 1 116 ? 32.405 -2.918 -5.565 1.00 52.56 116 ASP A C 1
ATOM 956 O O . ASP A 1 116 ? 31.862 -2.378 -6.526 1.00 52.56 116 ASP A O 1
ATOM 960 N N . ALA A 1 117 ? 31.664 -3.396 -4.557 1.00 52.75 117 ALA A N 1
ATOM 961 C CA . ALA A 1 117 ? 30.196 -3.458 -4.563 1.00 52.75 117 ALA A CA 1
ATOM 962 C C . ALA A 1 117 ? 29.496 -2.091 -4.735 1.00 52.75 117 ALA A C 1
ATOM 964 O O . ALA A 1 117 ? 28.329 -2.013 -5.123 1.00 52.75 117 ALA A O 1
ATOM 965 N N . SER A 1 118 ? 30.214 -1.000 -4.450 1.00 50.62 118 SER A N 1
ATOM 966 C CA . SER A 1 118 ? 29.716 0.379 -4.558 1.00 50.62 118 SER A CA 1
ATOM 967 C C . SER A 1 118 ? 29.797 0.951 -5.981 1.00 50.62 118 SER A C 1
ATOM 969 O O . SER A 1 118 ? 29.236 2.017 -6.228 1.00 50.62 118 SER A O 1
ATOM 971 N N . LEU A 1 119 ? 30.518 0.289 -6.896 1.00 51.81 119 LEU A N 1
ATOM 972 C CA . LEU A 1 119 ? 30.803 0.776 -8.252 1.00 51.81 119 LEU A CA 1
ATOM 973 C C . LEU A 1 119 ? 29.948 0.112 -9.347 1.00 51.81 119 LEU A C 1
ATOM 975 O O . LEU A 1 119 ? 30.033 0.524 -10.501 1.00 51.81 119 LEU A O 1
ATOM 979 N N . GLU A 1 120 ? 29.105 -0.870 -9.013 1.00 53.31 120 GLU A N 1
ATOM 980 C CA . GLU A 1 120 ? 28.454 -1.726 -10.022 1.00 53.31 120 GLU A CA 1
ATOM 981 C C . GLU A 1 120 ? 27.040 -1.314 -10.460 1.00 53.31 120 GLU A C 1
ATOM 983 O O . GLU A 1 120 ? 26.478 -1.980 -11.324 1.00 53.31 120 GLU A O 1
ATOM 988 N N . TYR A 1 121 ? 26.442 -0.246 -9.915 1.00 55.66 121 TYR A N 1
ATOM 989 C CA . TYR A 1 121 ? 25.102 0.178 -10.347 1.00 55.66 121 TYR A CA 1
ATOM 990 C C . TYR A 1 121 ? 25.020 1.680 -10.552 1.00 55.66 121 TYR A C 1
ATOM 992 O O . TYR A 1 121 ? 25.069 2.464 -9.602 1.00 55.66 121 TYR A O 1
ATOM 1000 N N . SER A 1 122 ? 24.844 2.081 -11.806 1.00 66.44 122 SER A N 1
ATOM 1001 C CA . SER A 1 122 ? 24.518 3.469 -12.113 1.00 66.44 122 SER A CA 1
ATOM 1002 C C . SER A 1 122 ? 23.063 3.763 -11.726 1.00 66.44 122 SER A C 1
ATOM 1004 O O . SER A 1 122 ? 22.188 2.896 -11.807 1.00 66.44 122 SER A O 1
ATOM 1006 N N . GLU A 1 123 ? 22.769 5.002 -11.321 1.00 71.44 123 GLU A N 1
ATOM 1007 C CA . GLU A 1 123 ? 21.385 5.450 -11.075 1.00 71.44 123 GLU A CA 1
ATOM 1008 C C . GLU A 1 123 ? 20.473 5.175 -12.289 1.00 71.44 123 GLU A C 1
ATOM 1010 O O . GLU A 1 123 ? 19.280 4.897 -12.139 1.00 71.44 123 GLU A O 1
ATOM 1015 N N . ASP A 1 124 ? 21.053 5.184 -13.492 1.00 78.88 124 ASP A N 1
ATOM 1016 C CA . ASP A 1 124 ? 20.381 4.875 -14.749 1.00 78.88 124 ASP A CA 1
ATOM 1017 C C . ASP A 1 124 ? 19.918 3.418 -14.859 1.00 78.88 124 ASP A C 1
ATOM 1019 O O . ASP A 1 124 ? 18.802 3.175 -15.322 1.00 78.88 124 ASP A O 1
ATOM 1023 N N . GLU A 1 125 ? 20.705 2.448 -14.394 1.00 80.50 125 GLU A N 1
ATOM 1024 C CA . GLU A 1 125 ? 20.305 1.034 -14.384 1.00 80.50 125 GLU A CA 1
ATOM 1025 C C . GLU A 1 125 ? 19.183 0.777 -13.379 1.00 80.50 125 GLU A C 1
ATOM 1027 O O . GLU A 1 125 ? 18.219 0.078 -13.695 1.00 80.50 125 GLU A O 1
ATOM 1032 N N . MET A 1 126 ? 19.252 1.388 -12.190 1.00 78.88 126 MET A N 1
ATOM 1033 C CA . MET A 1 126 ? 18.169 1.305 -11.203 1.00 78.88 126 MET A CA 1
ATOM 1034 C C . MET A 1 126 ? 16.870 1.882 -11.773 1.00 78.88 126 MET A C 1
ATOM 1036 O O . MET A 1 126 ? 15.795 1.296 -11.619 1.00 78.88 126 MET A O 1
ATOM 1040 N N . ARG A 1 127 ? 16.969 3.024 -12.459 1.00 83.81 127 ARG A N 1
ATOM 1041 C CA . ARG A 1 127 ? 15.835 3.659 -13.127 1.00 83.81 127 ARG A CA 1
ATOM 1042 C C . ARG A 1 127 ? 15.269 2.769 -14.231 1.00 83.81 127 ARG A C 1
ATOM 1044 O O . ARG A 1 127 ? 14.052 2.643 -14.317 1.00 83.81 127 ARG A O 1
ATOM 1051 N N . GLN A 1 128 ? 16.116 2.142 -15.041 1.00 89.06 128 GLN A N 1
ATOM 1052 C CA . GLN A 1 128 ? 15.685 1.238 -16.107 1.00 89.06 128 GLN A CA 1
ATOM 1053 C C . GLN A 1 128 ? 14.952 0.008 -15.549 1.00 89.06 128 GLN A C 1
ATOM 1055 O O . GLN A 1 128 ? 13.846 -0.291 -15.991 1.00 89.06 128 GLN A O 1
ATOM 1060 N N . GLN A 1 129 ? 15.499 -0.631 -14.511 1.00 89.38 129 GLN A N 1
ATOM 1061 C CA . GLN A 1 129 ? 14.848 -1.754 -13.822 1.00 89.38 129 GLN A CA 1
ATOM 1062 C C . GLN A 1 129 ? 13.495 -1.355 -13.221 1.00 89.38 129 GLN A C 1
ATOM 1064 O O . GLN A 1 129 ? 12.536 -2.126 -13.260 1.00 89.38 129 GLN A O 1
ATOM 1069 N N . PHE A 1 130 ? 13.396 -0.142 -12.669 1.00 91.00 130 PHE A N 1
ATOM 1070 C CA . PHE A 1 130 ? 12.127 0.378 -12.169 1.00 91.00 130 PHE A CA 1
ATOM 1071 C C . PHE A 1 130 ? 11.111 0.613 -13.291 1.00 91.00 130 PHE A C 1
ATOM 1073 O O . PHE A 1 130 ? 9.939 0.302 -13.103 1.00 91.00 130 PHE A O 1
ATOM 1080 N N . LEU A 1 131 ? 11.533 1.151 -14.439 1.00 92.31 131 LEU A N 1
ATOM 1081 C CA . LEU A 1 131 ? 10.647 1.366 -15.586 1.00 92.31 131 LEU A CA 1
ATOM 1082 C C . LEU A 1 131 ? 10.112 0.041 -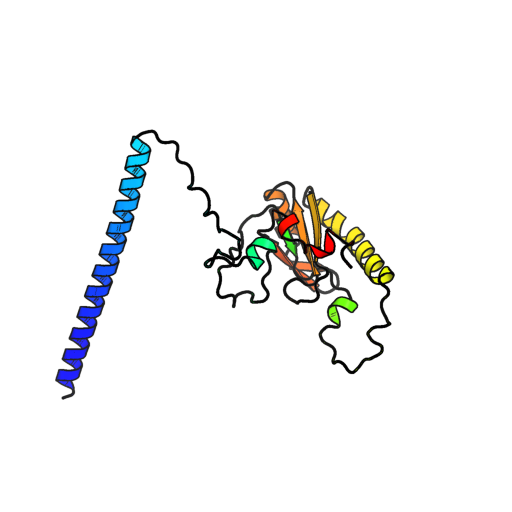16.133 1.00 92.31 131 LEU A C 1
ATOM 1084 O O . LEU A 1 131 ? 8.908 -0.086 -16.316 1.00 92.31 131 LEU A O 1
ATOM 1088 N N . GLU A 1 132 ? 10.974 -0.961 -16.299 1.00 94.25 132 GLU A N 1
ATOM 1089 C CA . GLU A 1 132 ? 10.566 -2.304 -16.731 1.00 94.25 132 GLU A CA 1
ATOM 1090 C C . GLU A 1 132 ? 9.568 -2.932 -15.754 1.00 94.25 132 GLU A C 1
ATOM 1092 O O . GLU A 1 132 ? 8.521 -3.429 -16.164 1.00 94.25 132 GLU A O 1
ATOM 1097 N N . PHE A 1 133 ? 9.844 -2.833 -14.451 1.00 95.44 133 PHE A N 1
ATOM 1098 C CA . PHE A 1 133 ? 8.907 -3.254 -13.413 1.00 95.44 133 PHE A CA 1
ATOM 1099 C C . PHE A 1 133 ? 7.573 -2.502 -13.501 1.00 95.44 133 PHE A C 1
ATOM 1101 O O . PHE A 1 133 ? 6.508 -3.103 -13.396 1.00 95.44 133 PHE A O 1
ATOM 1108 N N . TYR A 1 134 ? 7.615 -1.180 -13.661 1.00 95.69 134 TYR A N 1
ATOM 1109 C CA . TYR A 1 134 ? 6.426 -0.336 -13.703 1.00 95.69 134 TYR A CA 1
ATOM 1110 C C . TYR A 1 134 ? 5.538 -0.673 -14.905 1.00 95.69 134 TYR A C 1
ATOM 1112 O O . TYR A 1 134 ? 4.319 -0.782 -14.748 1.00 95.69 134 TYR A O 1
ATOM 1120 N N . ASP A 1 135 ? 6.147 -0.867 -16.073 1.00 96.50 135 ASP A N 1
ATOM 1121 C CA . ASP A 1 135 ? 5.450 -1.181 -17.318 1.00 96.50 135 ASP A CA 1
ATOM 1122 C C . ASP A 1 135 ? 4.854 -2.595 -17.314 1.00 96.50 135 ASP A C 1
ATOM 1124 O O . ASP A 1 135 ? 3.786 -2.794 -17.891 1.00 96.50 135 ASP A O 1
ATOM 1128 N N . ASP A 1 136 ? 5.477 -3.551 -16.619 1.00 96.56 136 ASP A N 1
ATOM 1129 C CA . ASP A 1 136 ? 4.935 -4.905 -16.439 1.00 96.56 136 ASP A CA 1
ATOM 1130 C C . ASP A 1 136 ? 3.788 -4.932 -15.411 1.00 96.56 136 ASP A C 1
ATOM 1132 O O . ASP A 1 136 ? 2.730 -5.526 -15.619 1.00 96.56 136 ASP A O 1
ATOM 1136 N N . VAL A 1 137 ? 3.954 -4.226 -14.290 1.00 97.06 137 VAL A N 1
ATOM 1137 C CA . VAL A 1 137 ? 3.093 -4.399 -13.113 1.00 97.06 137 VAL A CA 1
ATOM 1138 C C . VAL A 1 137 ? 1.889 -3.461 -13.085 1.00 97.06 137 VAL A C 1
ATOM 1140 O O . VAL A 1 137 ? 0.806 -3.849 -12.634 1.00 97.06 137 VAL A O 1
ATOM 1143 N N . LEU A 1 138 ? 2.026 -2.213 -13.535 1.00 97.69 138 LEU A N 1
ATOM 1144 C CA . LEU A 1 138 ? 0.913 -1.264 -13.474 1.00 97.69 138 LEU A CA 1
ATOM 1145 C C . LEU A 1 138 ? -0.309 -1.695 -14.308 1.00 97.69 138 LEU A C 1
ATOM 1147 O O . LEU A 1 138 ? -1.430 -1.525 -13.811 1.00 97.69 138 LEU A O 1
ATOM 1151 N N . PRO A 1 139 ? -0.164 -2.217 -15.544 1.00 98.06 139 PRO A N 1
ATOM 1152 C CA . PRO A 1 139 ? -1.306 -2.687 -16.325 1.00 98.06 139 PRO A CA 1
ATOM 1153 C C . PRO A 1 139 ? -2.081 -3.803 -15.621 1.00 98.06 139 PRO A C 1
ATOM 1155 O O . PRO A 1 139 ? -3.309 -3.770 -15.618 1.00 98.06 139 PRO A O 1
ATOM 1158 N N . GLU A 1 140 ? -1.383 -4.722 -14.949 1.00 97.81 140 GLU A N 1
ATOM 1159 C CA . GLU A 1 140 ? -2.013 -5.791 -14.171 1.00 97.81 140 GLU A CA 1
ATOM 1160 C C . GLU A 1 140 ? -2.917 -5.219 -13.074 1.00 97.81 140 GLU A C 1
ATOM 1162 O O . GLU A 1 140 ? -4.093 -5.569 -12.994 1.00 97.81 140 GLU A O 1
ATOM 1167 N N . PHE A 1 141 ? -2.429 -4.267 -12.275 1.00 98.19 141 PHE A N 1
ATOM 1168 C CA . PHE A 1 141 ? -3.258 -3.636 -11.240 1.00 98.19 141 PHE A CA 1
ATOM 1169 C C . PHE A 1 141 ? -4.420 -2.813 -11.810 1.00 98.19 141 PHE A C 1
ATOM 1171 O O . PHE A 1 141 ? -5.487 -2.742 -11.199 1.00 98.19 141 PHE A O 1
ATOM 1178 N N . ARG A 1 142 ? -4.271 -2.237 -13.008 1.00 98.25 142 ARG A N 1
ATOM 1179 C CA . ARG A 1 142 ? -5.381 -1.559 -13.700 1.00 98.25 142 ARG A CA 1
ATOM 1180 C C . ARG A 1 142 ? -6.502 -2.515 -14.115 1.00 98.25 142 ARG A C 1
ATOM 1182 O O . ARG A 1 142 ? -7.634 -2.056 -14.251 1.00 98.25 142 ARG A O 1
ATOM 1189 N N . ASN A 1 143 ? -6.231 -3.815 -14.255 1.00 97.50 143 ASN A N 1
ATOM 1190 C CA . ASN A 1 143 ? -7.271 -4.812 -14.530 1.00 97.50 143 ASN A CA 1
ATOM 1191 C C . ASN A 1 143 ? -8.216 -5.018 -13.335 1.00 97.50 143 ASN A C 1
ATOM 1193 O O . ASN A 1 143 ? -9.372 -5.380 -13.538 1.00 97.50 143 ASN A O 1
ATOM 1197 N N . ALA A 1 144 ? -7.752 -4.767 -12.105 1.00 96.56 144 ALA A N 1
ATOM 1198 C CA . ALA A 1 144 ? -8.579 -4.873 -10.901 1.00 96.56 144 ALA A CA 1
ATOM 1199 C C . ALA A 1 144 ? -9.439 -3.621 -10.645 1.00 96.56 1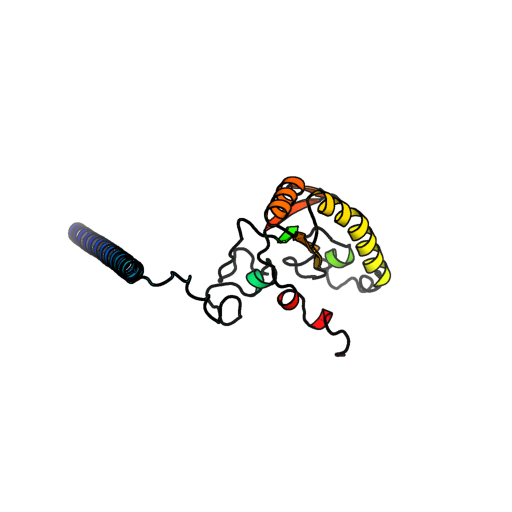44 ALA A C 1
ATOM 1201 O O . ALA A 1 144 ? -10.479 -3.690 -9.993 1.00 96.56 144 ALA A O 1
ATOM 1202 N N . GLY A 1 145 ? -9.025 -2.456 -11.153 1.00 97.50 145 GLY A N 1
ATOM 1203 C CA . GLY A 1 145 ? -9.775 -1.217 -10.985 1.00 97.50 145 GLY A CA 1
ATOM 1204 C C . GLY A 1 145 ? -8.998 0.036 -11.369 1.00 97.50 145 GLY A C 1
ATOM 1205 O O . GLY A 1 145 ? -7.852 -0.004 -11.818 1.00 97.50 145 GLY A O 1
ATOM 1206 N N . LYS A 1 146 ? -9.624 1.200 -11.166 1.00 98.31 146 LYS A N 1
ATOM 1207 C CA . LYS A 1 146 ? -9.005 2.487 -11.491 1.00 98.31 146 LYS A CA 1
ATOM 1208 C C . LYS A 1 146 ? -7.938 2.856 -10.460 1.00 98.31 146 LYS A C 1
ATOM 1210 O O . LYS A 1 146 ? -8.254 3.291 -9.354 1.00 98.31 146 LYS A O 1
ATOM 1215 N N . VAL A 1 147 ? -6.673 2.731 -10.854 1.00 98.38 147 VAL A N 1
ATOM 1216 C CA . VAL A 1 147 ? -5.515 3.126 -10.041 1.00 98.38 147 VAL A CA 1
ATOM 1217 C C . VAL A 1 147 ? -5.375 4.653 -10.011 1.00 98.38 147 VAL A C 1
ATOM 1219 O O . VAL A 1 147 ? -5.154 5.290 -11.041 1.00 98.38 147 VAL A O 1
ATOM 1222 N N . VAL A 1 148 ? -5.476 5.235 -8.816 1.00 97.62 148 VAL A N 1
ATOM 1223 C CA . VAL A 1 148 ? -5.309 6.670 -8.524 1.00 97.62 148 VAL A CA 1
ATOM 1224 C C . VAL A 1 148 ? -3.857 7.005 -8.190 1.00 97.62 148 VAL A C 1
ATOM 1226 O O . VAL A 1 148 ? -3.355 8.060 -8.583 1.00 97.62 148 VAL A O 1
ATOM 1229 N N . GLN A 1 149 ? -3.169 6.126 -7.458 1.00 96.81 149 GLN A N 1
ATOM 1230 C CA . GLN A 1 149 ? -1.747 6.266 -7.139 1.00 96.81 149 GLN A CA 1
ATOM 1231 C C . GLN A 1 149 ? -1.058 4.912 -7.224 1.00 96.81 149 GLN A C 1
ATOM 1233 O O . GLN A 1 149 ? -1.579 3.913 -6.739 1.00 96.81 149 GLN A O 1
ATOM 1238 N N . PHE A 1 150 ? 0.146 4.915 -7.783 1.00 96.94 150 PHE A N 1
ATOM 1239 C CA . PHE A 1 150 ? 1.054 3.779 -7.779 1.00 96.94 150 PHE A CA 1
ATOM 1240 C C . PHE A 1 150 ? 2.401 4.271 -7.257 1.00 96.94 150 PHE A C 1
ATOM 1242 O O . PHE A 1 150 ? 2.973 5.206 -7.823 1.00 96.94 150 PHE A O 1
ATOM 1249 N N . LYS A 1 151 ? 2.873 3.715 -6.141 1.00 95.38 151 LYS A N 1
ATOM 1250 C CA . LYS A 1 151 ? 4.129 4.129 -5.501 1.00 95.38 151 LYS A CA 1
ATOM 1251 C C . LYS A 1 151 ? 4.936 2.926 -5.073 1.00 95.38 151 LYS A C 1
ATOM 1253 O O . LYS A 1 151 ? 4.374 1.935 -4.626 1.00 95.38 151 LYS A O 1
ATOM 1258 N N . VAL A 1 152 ? 6.252 3.052 -5.151 1.00 94.50 152 VAL A N 1
ATOM 1259 C CA . VAL A 1 152 ? 7.181 2.001 -4.746 1.00 94.50 152 VAL A CA 1
ATOM 1260 C C . VAL A 1 152 ? 8.187 2.584 -3.767 1.00 94.50 152 VAL A C 1
ATOM 1262 O O . VAL A 1 152 ? 8.741 3.658 -3.997 1.00 94.50 152 VAL A O 1
ATOM 1265 N N . SER A 1 153 ? 8.385 1.898 -2.647 1.00 92.38 153 SER A N 1
ATOM 1266 C CA . SER A 1 153 ? 9.353 2.284 -1.628 1.00 92.38 153 SER A CA 1
ATOM 1267 C C . SER A 1 153 ? 10.758 1.827 -2.009 1.00 92.38 153 SER A C 1
ATOM 1269 O O . SER A 1 153 ? 11.070 0.639 -1.947 1.00 92.38 153 SER A O 1
ATOM 1271 N N . CYS A 1 154 ? 11.638 2.784 -2.295 1.00 87.38 154 CYS A N 1
ATOM 1272 C CA . CYS A 1 154 ? 13.065 2.543 -2.537 1.00 87.38 154 CYS A CA 1
ATOM 1273 C C . CYS A 1 154 ? 13.908 2.532 -1.242 1.00 87.38 154 CYS A C 1
ATOM 1275 O O . CYS A 1 154 ? 15.094 2.841 -1.264 1.00 87.38 154 CYS A O 1
ATOM 1277 N N . ASN A 1 155 ? 13.300 2.230 -0.090 1.00 87.81 155 ASN A N 1
ATOM 1278 C CA . ASN A 1 155 ? 13.996 2.187 1.199 1.00 87.81 155 ASN A CA 1
ATOM 1279 C C . ASN A 1 155 ? 14.926 0.971 1.302 1.00 87.81 155 ASN A C 1
ATOM 1281 O O . ASN A 1 155 ? 14.616 -0.098 0.778 1.00 87.81 155 ASN A O 1
ATOM 1285 N N . PHE A 1 156 ? 16.010 1.095 2.069 1.00 83.06 156 PHE A N 1
ATOM 1286 C CA . PHE A 1 156 ? 16.866 -0.043 2.400 1.00 83.06 156 PHE A CA 1
ATOM 1287 C C . PHE A 1 156 ? 16.319 -0.841 3.582 1.00 83.06 156 PHE A C 1
ATOM 1289 O O . PHE A 1 156 ? 16.563 -2.037 3.671 1.00 83.06 156 PHE A O 1
ATOM 1296 N N . GLU A 1 157 ? 15.556 -0.252 4.497 1.00 86.88 157 GLU A N 1
ATOM 1297 C CA . GLU A 1 157 ? 15.135 -0.974 5.692 1.00 86.88 157 GLU A CA 1
ATOM 1298 C C . GLU A 1 157 ? 14.100 -2.069 5.369 1.00 86.88 157 GLU A C 1
ATOM 1300 O O . GLU A 1 157 ? 13.108 -1.789 4.692 1.00 86.88 157 GLU A O 1
ATOM 1305 N N . PRO A 1 158 ? 14.231 -3.290 5.927 1.00 87.31 158 PRO A N 1
ATOM 1306 C CA . PRO A 1 158 ? 13.398 -4.442 5.550 1.00 87.31 158 PRO A CA 1
ATOM 1307 C C . PRO A 1 158 ? 11.881 -4.253 5.670 1.00 87.31 158 PRO A C 1
ATOM 1309 O O . PRO A 1 158 ? 11.117 -4.942 5.008 1.00 87.31 158 PRO A O 1
ATOM 1312 N N . HIS A 1 159 ? 11.427 -3.345 6.536 1.00 90.62 159 HIS A N 1
ATOM 1313 C CA . HIS A 1 159 ? 10.003 -3.100 6.762 1.00 90.62 159 HIS A CA 1
ATOM 1314 C C . HIS A 1 159 ? 9.353 -2.235 5.667 1.00 90.62 159 HIS A C 1
ATOM 1316 O O . HIS A 1 159 ? 8.135 -2.289 5.515 1.00 90.62 159 HIS A O 1
ATOM 1322 N N . LEU A 1 160 ? 10.144 -1.458 4.919 1.00 92.81 160 LEU A N 1
ATOM 1323 C CA . LEU A 1 160 ? 9.683 -0.584 3.830 1.00 92.81 160 LEU A CA 1
ATOM 1324 C C . LEU A 1 160 ? 10.211 -1.013 2.460 1.00 92.81 160 LEU A C 1
ATOM 1326 O O . LEU A 1 160 ? 9.579 -0.715 1.449 1.00 92.81 160 LEU A O 1
ATOM 1330 N N . ARG A 1 161 ? 11.369 -1.678 2.423 1.00 92.00 161 ARG A N 1
ATOM 1331 C CA . ARG A 1 161 ? 12.088 -2.053 1.206 1.00 92.00 161 ARG A CA 1
ATOM 1332 C C . ARG A 1 161 ? 11.174 -2.733 0.197 1.00 92.00 161 ARG A C 1
ATOM 1334 O O . ARG A 1 161 ? 10.645 -3.812 0.456 1.00 92.00 161 ARG A O 1
ATOM 1341 N N . GLY A 1 162 ? 11.031 -2.105 -0.965 1.00 93.38 162 GLY A N 1
ATOM 1342 C CA . GLY A 1 162 ? 10.331 -2.691 -2.097 1.00 93.38 162 GLY A CA 1
ATOM 1343 C C . GLY A 1 162 ? 8.820 -2.793 -1.941 1.00 93.38 162 GLY A C 1
ATOM 1344 O O . GLY A 1 162 ? 8.176 -3.448 -2.761 1.00 93.38 162 GLY A O 1
ATOM 1345 N N . ASN A 1 163 ? 8.239 -2.201 -0.892 1.00 96.69 163 ASN A N 1
ATOM 1346 C CA . ASN A 1 163 ? 6.790 -2.177 -0.740 1.00 96.69 163 ASN A CA 1
ATOM 1347 C C . ASN A 1 163 ? 6.176 -1.383 -1.892 1.00 96.69 163 ASN A C 1
ATOM 1349 O O . ASN A 1 163 ? 6.569 -0.246 -2.162 1.00 96.69 163 ASN A O 1
ATOM 1353 N N . VAL A 1 164 ? 5.197 -1.989 -2.552 1.00 97.88 164 VAL A N 1
ATOM 1354 C CA . VAL A 1 164 ? 4.424 -1.365 -3.624 1.00 97.88 164 VAL A CA 1
ATOM 1355 C C . VAL A 1 164 ? 3.073 -0.986 -3.050 1.00 97.88 164 VAL A C 1
ATOM 1357 O O . VAL A 1 164 ? 2.402 -1.821 -2.452 1.00 97.88 164 VAL A O 1
ATOM 1360 N N . TYR A 1 165 ? 2.671 0.265 -3.223 1.00 98.31 165 TYR A N 1
ATOM 1361 C CA . TYR A 1 165 ? 1.380 0.765 -2.788 1.00 98.31 165 TYR A CA 1
ATOM 1362 C C . TYR A 1 165 ? 0.542 1.167 -3.993 1.00 98.31 165 TYR A C 1
ATOM 1364 O O . TYR A 1 165 ? 0.971 1.973 -4.825 1.00 98.31 165 TYR A O 1
ATOM 1372 N N . VAL A 1 166 ? -0.672 0.634 -4.048 1.00 98.44 166 VAL A N 1
ATOM 1373 C CA . VAL A 1 166 ? -1.633 0.867 -5.121 1.00 98.44 166 VAL A CA 1
ATOM 1374 C C . VAL A 1 166 ? -2.911 1.407 -4.499 1.00 98.44 166 VAL A C 1
ATOM 1376 O O . VAL A 1 166 ? -3.611 0.691 -3.789 1.00 98.44 166 VAL A O 1
ATOM 1379 N N . GLN A 1 167 ? -3.205 2.682 -4.735 1.00 98.38 167 GLN A N 1
ATOM 1380 C CA . GLN A 1 167 ? -4.464 3.292 -4.319 1.00 98.38 167 GLN A CA 1
ATOM 1381 C C . GLN A 1 167 ? -5.463 3.233 -5.462 1.00 98.38 167 GLN A C 1
ATOM 1383 O O . GLN A 1 167 ? -5.174 3.719 -6.557 1.00 98.38 167 GLN A O 1
ATOM 1388 N N . TYR A 1 168 ? -6.639 2.690 -5.186 1.00 98.56 168 TYR A N 1
ATOM 1389 C CA . TYR A 1 168 ? -7.778 2.633 -6.089 1.00 98.56 168 TYR A CA 1
ATOM 1390 C C . TYR A 1 168 ? -8.763 3.772 -5.825 1.00 98.56 168 TYR A C 1
ATOM 1392 O O . TYR A 1 168 ? -8.701 4.451 -4.800 1.00 98.56 168 TYR A O 1
ATOM 1400 N N . GLU A 1 1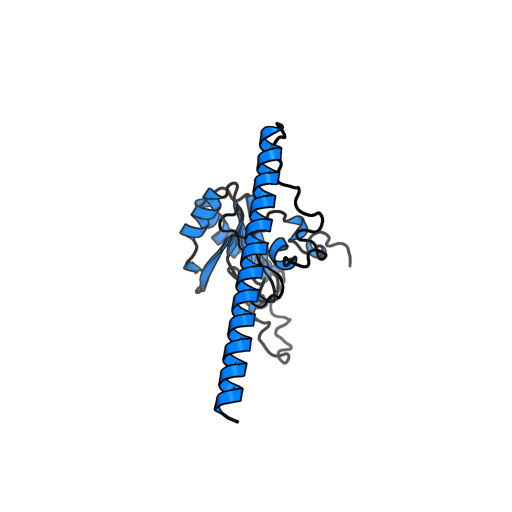69 ? -9.682 3.990 -6.765 1.00 98.00 169 GLU A N 1
ATOM 1401 C CA . GLU A 1 169 ? -10.759 4.973 -6.614 1.00 98.00 169 GLU A CA 1
ATOM 1402 C C . GLU A 1 169 ? -11.763 4.565 -5.526 1.00 98.00 169 GLU A C 1
ATOM 1404 O O . GLU A 1 169 ? -12.326 5.428 -4.856 1.00 98.00 169 GLU A O 1
ATOM 1409 N N . THR A 1 170 ? -11.956 3.260 -5.316 1.00 98.12 170 THR A N 1
ATOM 1410 C CA . THR A 1 170 ? -12.904 2.709 -4.336 1.00 98.12 170 THR A CA 1
ATOM 1411 C C . THR A 1 170 ? -12.293 1.562 -3.530 1.00 98.12 170 THR A C 1
ATOM 1413 O O . THR A 1 170 ? -11.351 0.903 -3.974 1.00 98.12 170 THR A O 1
ATOM 1416 N N . GLU A 1 171 ? -12.840 1.305 -2.339 1.00 98.19 171 GLU A N 1
ATOM 1417 C CA . GLU A 1 171 ? -12.423 0.170 -1.503 1.00 98.19 171 GLU A CA 1
ATOM 1418 C C . GLU A 1 171 ? -12.763 -1.181 -2.147 1.00 98.19 171 GLU A C 1
ATOM 1420 O O . GLU A 1 171 ? -11.975 -2.118 -2.042 1.00 98.19 171 GLU A O 1
ATOM 1425 N N . ASP A 1 172 ? -13.876 -1.272 -2.882 1.00 98.31 172 ASP A N 1
ATOM 1426 C CA . ASP A 1 172 ? -14.276 -2.502 -3.574 1.00 98.31 172 ASP A CA 1
ATOM 1427 C C . ASP A 1 172 ? -13.254 -2.908 -4.642 1.00 98.31 172 ASP A C 1
ATOM 1429 O O . ASP A 1 172 ? -12.824 -4.056 -4.675 1.00 98.31 172 ASP A O 1
ATOM 1433 N N . GLN A 1 173 ? -12.769 -1.960 -5.452 1.00 98.44 173 GLN A N 1
ATOM 1434 C CA . GLN A 1 173 ? -11.689 -2.218 -6.418 1.00 98.44 173 GLN A CA 1
ATOM 1435 C C . GLN A 1 173 ? -10.398 -2.688 -5.737 1.00 98.44 173 GLN A C 1
ATOM 1437 O O . GLN A 1 173 ? -9.712 -3.583 -6.228 1.00 98.44 173 GLN A O 1
ATOM 1442 N N . CYS A 1 174 ? -10.063 -2.100 -4.587 1.00 98.50 174 CYS A N 1
ATOM 1443 C CA . CYS A 1 174 ? -8.908 -2.522 -3.802 1.00 98.50 174 CYS A CA 1
ATOM 1444 C C . CYS A 1 174 ? -9.084 -3.949 -3.258 1.00 98.50 174 CYS A C 1
ATOM 1446 O O . CYS A 1 174 ? -8.140 -4.741 -3.254 1.00 98.50 174 CYS A O 1
ATOM 1448 N N . LYS A 1 175 ? -10.301 -4.303 -2.839 1.00 98.38 175 LYS A N 1
ATOM 1449 C CA . LYS A 1 175 ? -10.651 -5.649 -2.387 1.00 98.38 175 LYS A CA 1
ATOM 1450 C C . LYS A 1 175 ? -10.576 -6.671 -3.524 1.00 98.38 175 LYS A C 1
ATOM 1452 O O . LYS A 1 175 ? -10.006 -7.739 -3.314 1.00 98.38 175 LYS A O 1
ATOM 1457 N N . GLU A 1 176 ? -11.065 -6.335 -4.717 1.00 98.38 176 GLU A N 1
ATOM 1458 C CA . GLU A 1 176 ? -10.892 -7.164 -5.919 1.00 98.38 176 GLU A CA 1
ATOM 1459 C C . GLU A 1 176 ? -9.404 -7.377 -6.223 1.00 98.38 176 GLU A C 1
ATOM 1461 O O . GLU A 1 176 ? -8.958 -8.512 -6.386 1.00 98.38 176 GLU A O 1
ATOM 1466 N N . ALA A 1 177 ? -8.592 -6.316 -6.176 1.00 98.38 177 ALA A N 1
ATOM 1467 C CA . ALA A 1 177 ? -7.145 -6.427 -6.341 1.00 98.38 177 ALA A CA 1
ATOM 1468 C C . ALA A 1 177 ? -6.505 -7.347 -5.286 1.00 98.38 177 ALA A C 1
ATOM 1470 O O . ALA A 1 177 ? -5.678 -8.194 -5.622 1.00 98.38 177 ALA A O 1
ATOM 1471 N N . PHE A 1 178 ? -6.902 -7.234 -4.016 1.00 98.50 178 PHE A N 1
ATOM 1472 C CA . PHE A 1 178 ? -6.430 -8.137 -2.966 1.00 98.50 178 PHE A CA 1
ATOM 1473 C C . PHE A 1 178 ? -6.734 -9.601 -3.312 1.00 98.50 178 PHE A C 1
ATOM 1475 O O . PHE A 1 178 ? -5.839 -10.441 -3.230 1.00 98.50 178 PHE A O 1
ATOM 1482 N N . MET A 1 179 ? -7.962 -9.912 -3.741 1.00 98.06 179 MET A N 1
ATOM 1483 C CA . MET A 1 179 ? -8.342 -11.274 -4.135 1.00 98.06 179 MET A CA 1
ATOM 1484 C C . MET A 1 179 ? -7.578 -11.760 -5.370 1.00 98.06 179 MET A C 1
ATOM 1486 O O . MET A 1 179 ? -7.200 -12.927 -5.437 1.00 98.06 179 MET A O 1
ATOM 1490 N N . MET A 1 180 ? -7.332 -10.870 -6.333 1.00 97.56 180 MET A N 1
ATOM 1491 C CA . MET A 1 180 ? -6.622 -11.198 -7.565 1.00 97.56 180 MET A CA 1
ATOM 1492 C C . MET A 1 180 ? -5.136 -11.462 -7.345 1.00 97.56 180 MET A C 1
ATOM 1494 O O . MET A 1 180 ? -4.591 -12.329 -8.021 1.00 97.56 180 MET A O 1
ATOM 1498 N N . PHE A 1 181 ? -4.460 -10.714 -6.468 1.00 98.12 181 PHE A N 1
ATOM 1499 C CA . PHE A 1 181 ? -2.994 -10.728 -6.381 1.00 98.12 181 PHE A CA 1
ATOM 1500 C C . PHE A 1 181 ? -2.438 -11.448 -5.156 1.00 98.12 181 PHE A C 1
ATOM 1502 O O . PHE A 1 181 ? -1.333 -11.990 -5.237 1.00 98.12 181 PHE A O 1
ATOM 1509 N N . ASN A 1 182 ? -3.166 -11.494 -4.038 1.00 98.06 182 ASN A N 1
ATOM 1510 C CA . ASN A 1 182 ? -2.641 -12.101 -2.820 1.00 98.06 182 ASN A CA 1
ATOM 1511 C C . ASN A 1 182 ? -2.357 -13.597 -3.028 1.00 98.06 182 ASN A C 1
ATOM 1513 O O . ASN A 1 182 ? -3.226 -14.361 -3.443 1.00 98.06 182 ASN A O 1
ATOM 1517 N N . GLY A 1 183 ? -1.129 -14.025 -2.739 1.00 97.25 183 GLY A N 1
ATOM 1518 C CA . GLY A 1 183 ? -0.694 -15.409 -2.916 1.00 97.25 183 GLY A CA 1
ATOM 1519 C C . GLY A 1 183 ? -0.274 -15.794 -4.341 1.00 97.25 183 GLY A C 1
ATOM 1520 O O . GLY A 1 183 ? 0.202 -16.919 -4.528 1.00 97.25 183 GLY A O 1
ATOM 1521 N N . ARG A 1 184 ? -0.387 -14.900 -5.339 1.00 97.56 184 ARG A N 1
ATOM 1522 C CA . ARG A 1 184 ? 0.181 -15.124 -6.684 1.00 97.56 184 ARG A CA 1
ATOM 1523 C C . ARG A 1 184 ? 1.703 -15.030 -6.664 1.00 97.56 184 ARG A C 1
ATOM 1525 O O . ARG A 1 184 ? 2.292 -14.534 -5.713 1.00 97.56 184 ARG A O 1
ATOM 1532 N N . TRP A 1 185 ? 2.342 -15.508 -7.725 1.00 96.12 185 TRP A N 1
ATOM 1533 C CA . TRP A 1 185 ? 3.794 -15.465 -7.880 1.00 96.12 185 TRP A CA 1
ATOM 1534 C C . TRP A 1 185 ? 4.207 -14.385 -8.876 1.00 96.12 185 TRP A C 1
ATOM 1536 O O . TRP A 1 185 ? 3.598 -14.256 -9.935 1.00 96.12 185 TRP A O 1
ATOM 1546 N N . TYR A 1 186 ? 5.264 -13.652 -8.540 1.00 95.25 186 TYR A N 1
ATOM 1547 C CA . TYR A 1 186 ? 5.917 -12.663 -9.392 1.00 95.25 186 TYR A CA 1
ATOM 1548 C C . TYR A 1 186 ? 7.427 -12.717 -9.141 1.00 95.25 186 TYR A C 1
ATOM 1550 O O . TYR A 1 186 ? 7.850 -12.754 -7.986 1.00 95.25 186 TYR A O 1
ATOM 1558 N N . ALA A 1 187 ? 8.235 -12.774 -10.204 1.00 91.38 187 ALA A N 1
ATOM 1559 C CA . ALA A 1 187 ? 9.702 -12.812 -10.123 1.00 91.38 187 ALA A CA 1
ATOM 1560 C C . ALA A 1 187 ? 10.261 -13.823 -9.088 1.00 91.38 187 ALA A C 1
ATOM 1562 O O . ALA A 1 187 ? 11.179 -13.528 -8.327 1.00 91.38 187 ALA A O 1
ATOM 1563 N N . GLY A 1 188 ? 9.670 -15.023 -9.018 1.00 91.06 188 GLY A N 1
ATOM 1564 C CA . GLY A 1 188 ? 10.110 -16.083 -8.101 1.00 91.06 188 GLY A CA 1
ATOM 1565 C C . GLY A 1 188 ? 9.728 -15.881 -6.628 1.00 91.06 188 GLY A C 1
ATOM 1566 O O . GLY A 1 188 ? 10.199 -16.632 -5.777 1.00 91.06 188 GLY A O 1
ATOM 1567 N N . ARG A 1 189 ? 8.866 -14.908 -6.307 1.00 91.38 189 ARG A N 1
ATOM 1568 C CA . ARG A 1 189 ? 8.363 -14.659 -4.949 1.00 91.38 189 ARG A CA 1
ATOM 1569 C C . ARG A 1 189 ? 6.842 -14.668 -4.912 1.00 91.38 189 ARG A C 1
ATOM 1571 O O . ARG A 1 189 ? 6.181 -14.229 -5.851 1.00 91.38 189 ARG A O 1
ATOM 1578 N N . GLN A 1 190 ? 6.290 -15.148 -3.803 1.00 96.44 190 GLN A N 1
ATOM 1579 C CA . GLN A 1 190 ? 4.858 -15.062 -3.555 1.00 96.44 190 GLN A CA 1
ATOM 1580 C C . GLN A 1 190 ? 4.493 -13.648 -3.082 1.00 96.44 190 GLN A C 1
ATOM 1582 O O . GLN A 1 190 ? 5.124 -13.103 -2.175 1.00 96.44 190 GLN A O 1
ATOM 1587 N N . LEU A 1 191 ? 3.479 -13.056 -3.707 1.00 97.50 191 LEU A N 1
ATOM 1588 C CA . LEU A 1 191 ? 2.954 -11.741 -3.374 1.00 97.50 191 LEU A CA 1
ATOM 1589 C C . LEU A 1 191 ? 2.170 -11.811 -2.062 1.00 97.50 191 LEU A C 1
ATOM 1591 O O . LEU A 1 191 ? 1.217 -12.581 -1.938 1.00 97.50 191 LEU A O 1
ATOM 1595 N N . GLN A 1 192 ? 2.558 -10.972 -1.104 1.00 97.31 192 GLN A N 1
ATOM 1596 C CA . GLN A 1 192 ? 1.842 -10.777 0.153 1.00 97.31 192 GLN A CA 1
ATOM 1597 C C . GLN A 1 192 ? 1.167 -9.409 0.122 1.00 97.31 192 GLN A C 1
ATOM 1599 O O . GLN A 1 192 ? 1.832 -8.376 0.259 1.00 97.31 192 GLN A O 1
ATOM 1604 N N . CYS A 1 193 ? -0.147 -9.413 -0.079 1.00 98.12 193 CYS A N 1
ATOM 1605 C CA . CYS A 1 193 ? -0.953 -8.203 -0.112 1.00 98.12 193 CYS A CA 1
ATOM 1606 C C . CYS A 1 193 ? -1.558 -7.921 1.266 1.00 98.12 193 CYS A C 1
ATOM 1608 O O . CYS A 1 193 ? -1.943 -8.839 1.985 1.00 98.12 193 CYS A O 1
ATOM 1610 N N . GLU A 1 194 ? -1.679 -6.645 1.618 1.00 97.50 194 GLU A N 1
ATOM 1611 C CA . GLU A 1 194 ? -2.333 -6.163 2.834 1.00 97.50 194 GLU A CA 1
ATOM 1612 C C . GLU A 1 194 ? -3.065 -4.852 2.543 1.00 97.50 194 GLU A C 1
ATOM 1614 O O . GLU A 1 194 ? -2.596 -4.030 1.752 1.00 97.50 194 GLU A O 1
ATOM 1619 N N . PHE A 1 195 ? -4.201 -4.617 3.200 1.00 98.25 195 PHE A N 1
ATOM 1620 C CA . PHE A 1 195 ? -4.834 -3.302 3.163 1.00 98.25 195 PHE A CA 1
ATOM 1621 C C . PHE A 1 195 ? -4.000 -2.305 3.967 1.00 98.25 195 PHE A C 1
ATOM 1623 O O . PHE A 1 195 ? -3.631 -2.547 5.117 1.00 98.25 195 PHE A O 1
ATOM 1630 N N . SER A 1 196 ? -3.698 -1.169 3.350 1.00 97.06 196 SER A N 1
ATOM 1631 C CA . SER A 1 196 ? -2.854 -0.134 3.929 1.00 97.06 196 SER A CA 1
ATOM 1632 C C . SER A 1 196 ? -3.703 0.996 4.518 1.00 97.06 196 SER A C 1
ATOM 1634 O O . SER A 1 196 ? -4.650 1.437 3.864 1.00 97.06 196 SER A O 1
ATOM 1636 N N . PRO A 1 197 ? -3.362 1.538 5.702 1.00 94.75 197 PRO A N 1
ATOM 1637 C CA . PRO A 1 197 ? -4.027 2.722 6.254 1.00 94.75 197 PRO A CA 1
ATOM 1638 C C . PRO A 1 197 ? -3.659 4.020 5.506 1.00 94.75 197 PRO A C 1
ATOM 1640 O O . PRO A 1 197 ? -4.209 5.087 5.790 1.00 94.75 197 PRO A O 1
ATOM 1643 N N . VAL A 1 198 ? -2.712 3.960 4.562 1.00 94.19 198 VAL A N 1
ATOM 1644 C CA . VAL A 1 198 ? -2.187 5.138 3.869 1.00 94.19 198 VAL A CA 1
ATOM 1645 C C . VAL A 1 198 ? -3.243 5.738 2.947 1.00 94.19 198 VAL A C 1
ATOM 1647 O O . VAL A 1 198 ? -3.575 5.191 1.900 1.00 94.19 198 VAL A O 1
ATOM 1650 N N . THR A 1 199 ? -3.721 6.921 3.318 1.00 86.62 199 THR A N 1
ATOM 1651 C CA . THR A 1 199 ? -4.651 7.734 2.513 1.00 86.62 199 THR A CA 1
ATOM 1652 C C . THR A 1 199 ? -4.058 9.091 2.126 1.00 86.62 199 THR A C 1
ATOM 1654 O O . THR A 1 199 ? -4.470 9.698 1.138 1.00 86.62 199 THR A O 1
ATOM 1657 N N . LYS A 1 200 ? -3.061 9.577 2.881 1.00 88.69 200 LYS A N 1
ATOM 1658 C CA . LYS A 1 200 ? -2.426 10.892 2.708 1.00 88.69 200 LYS A CA 1
ATOM 1659 C C . LYS A 1 200 ? -0.946 10.744 2.357 1.00 88.69 200 LYS A C 1
ATOM 1661 O O . LYS A 1 200 ? -0.089 10.617 3.225 1.00 88.69 200 LYS A O 1
ATOM 1666 N N . TRP A 1 201 ? -0.628 10.842 1.071 1.00 90.50 201 TRP A N 1
ATOM 1667 C CA . TRP A 1 201 ? 0.736 10.633 0.571 1.00 90.50 201 TRP A CA 1
ATOM 1668 C C . TRP A 1 201 ? 1.756 11.669 1.033 1.00 90.50 201 TRP A C 1
ATOM 1670 O O . TRP A 1 201 ? 2.909 11.321 1.257 1.00 90.50 201 TRP A O 1
ATOM 1680 N N . LYS A 1 202 ? 1.340 12.926 1.228 1.00 87.56 202 LYS A N 1
ATOM 1681 C CA . LYS A 1 202 ? 2.248 13.994 1.681 1.00 87.56 202 LYS A CA 1
ATOM 1682 C C . LYS A 1 202 ? 2.916 13.674 3.018 1.00 87.56 202 LYS A C 1
ATOM 1684 O O . LYS A 1 202 ? 4.044 14.075 3.231 1.00 87.56 202 LYS A O 1
ATOM 1689 N N . THR A 1 203 ? 2.228 12.954 3.902 1.00 84.94 203 THR A N 1
ATOM 1690 C CA . THR A 1 203 ? 2.756 12.568 5.220 1.00 84.94 203 THR A CA 1
ATOM 1691 C C . THR A 1 203 ? 3.464 11.215 5.217 1.00 84.94 203 THR A C 1
ATOM 1693 O O . THR A 1 203 ? 4.065 10.848 6.224 1.00 84.94 203 THR A O 1
ATOM 1696 N N . ALA A 1 204 ? 3.340 10.459 4.123 1.00 86.50 204 ALA A N 1
ATOM 1697 C CA . ALA A 1 204 ? 3.892 9.115 3.964 1.00 86.50 204 ALA A CA 1
ATOM 1698 C C . ALA A 1 204 ? 5.236 9.112 3.216 1.00 86.50 204 ALA A C 1
ATOM 1700 O O . ALA A 1 204 ? 6.014 8.172 3.349 1.00 86.50 204 ALA A O 1
ATOM 1701 N N . ILE A 1 205 ? 5.496 10.149 2.414 1.00 86.50 205 ILE A N 1
ATOM 1702 C CA . ILE A 1 205 ? 6.718 10.313 1.622 1.00 86.50 205 ILE A CA 1
ATOM 1703 C C . ILE A 1 205 ? 7.728 11.128 2.434 1.00 86.50 205 ILE A C 1
ATOM 1705 O O . ILE A 1 205 ? 7.367 12.134 3.038 1.00 86.50 205 ILE A O 1
ATOM 1709 N N . CYS A 1 206 ? 8.993 10.708 2.435 1.00 79.69 206 CYS A N 1
ATOM 1710 C CA . CYS A 1 206 ? 10.073 11.460 3.069 1.00 79.69 206 CYS A CA 1
ATOM 1711 C C . CYS A 1 206 ? 10.216 12.854 2.436 1.00 79.69 206 CYS A C 1
ATOM 1713 O O . CYS A 1 206 ? 10.343 12.964 1.216 1.00 79.69 206 CYS A O 1
ATOM 1715 N N . ASP A 1 207 ? 10.293 13.904 3.256 1.00 66.25 207 ASP A N 1
ATOM 1716 C CA . ASP A 1 207 ? 10.404 15.297 2.789 1.00 66.25 207 ASP A CA 1
ATOM 1717 C C . ASP A 1 207 ? 11.621 15.545 1.876 1.00 66.25 207 ASP A C 1
ATOM 1719 O O . ASP A 1 207 ? 11.564 16.378 0.972 1.00 66.25 207 ASP A O 1
ATOM 1723 N N . LEU A 1 208 ? 12.701 14.773 2.058 1.00 59.53 208 LEU A N 1
ATOM 1724 C CA . LEU A 1 208 ? 13.910 14.810 1.222 1.00 59.53 208 LEU A CA 1
ATOM 1725 C C . LEU A 1 208 ? 13.629 14.511 -0.261 1.00 59.53 208 LEU A C 1
ATOM 1727 O O . LEU A 1 208 ? 14.314 15.038 -1.130 1.00 59.53 208 LEU A O 1
ATOM 1731 N N . LEU A 1 209 ? 12.605 13.706 -0.561 1.00 57.97 209 LEU A N 1
ATOM 1732 C CA . LEU A 1 209 ? 12.217 13.361 -1.934 1.00 57.97 209 LEU A CA 1
ATOM 1733 C C . LEU A 1 209 ? 11.247 14.379 -2.552 1.00 57.97 209 LEU A C 1
ATOM 1735 O O . LEU A 1 209 ? 11.051 14.383 -3.764 1.00 57.97 209 LEU A O 1
ATOM 1739 N N . LEU A 1 210 ? 10.634 15.245 -1.739 1.00 48.72 210 LEU A N 1
ATOM 1740 C CA . LEU A 1 210 ? 9.720 16.292 -2.206 1.00 48.72 210 LEU A CA 1
ATOM 1741 C C . LEU A 1 210 ? 10.454 17.605 -2.528 1.00 48.72 210 LEU A C 1
ATOM 1743 O O . LEU A 1 210 ? 9.939 18.414 -3.301 1.00 48.72 210 LEU A O 1
ATOM 1747 N N . HIS A 1 211 ? 11.663 17.805 -1.989 1.00 41.09 211 HIS A N 1
ATOM 1748 C CA . HIS A 1 211 ? 12.482 18.998 -2.219 1.00 41.09 211 HIS A CA 1
ATOM 1749 C C . HIS A 1 211 ? 13.966 18.652 -2.459 1.00 41.09 211 HIS A C 1
ATOM 1751 O O . HIS A 1 211 ? 14.770 18.746 -1.532 1.00 41.09 211 HIS A O 1
ATOM 1757 N N . PRO A 1 212 ? 14.367 18.355 -3.710 1.00 43.59 212 PRO A N 1
ATOM 1758 C CA . PRO A 1 212 ? 15.759 18.040 -4.065 1.00 43.59 212 PRO A CA 1
ATOM 1759 C C . PRO A 1 212 ? 16.763 19.195 -3.871 1.00 43.59 212 PRO A C 1
ATOM 1761 O O . PRO A 1 212 ? 17.953 19.010 -4.076 1.00 43.59 212 PRO A O 1
ATOM 1764 N N . GLN A 1 213 ? 16.309 20.404 -3.516 1.00 38.75 213 GLN A N 1
ATOM 1765 C CA . GLN A 1 213 ? 17.112 21.640 -3.511 1.00 38.75 213 GLN A CA 1
ATOM 1766 C C . GLN A 1 213 ? 17.604 22.079 -2.119 1.00 38.75 213 GLN A C 1
ATOM 1768 O O . GLN A 1 213 ? 17.809 23.267 -1.878 1.00 38.75 213 GLN A O 1
ATOM 1773 N N . ARG A 1 214 ? 17.773 21.153 -1.171 1.00 39.53 214 ARG A N 1
ATOM 1774 C CA . ARG A 1 214 ? 18.483 21.434 0.091 1.00 39.53 214 ARG A CA 1
ATOM 1775 C C . ARG A 1 214 ? 19.665 20.483 0.271 1.00 39.53 214 ARG A C 1
ATOM 1777 O O . ARG A 1 214 ? 19.677 19.679 1.200 1.00 39.53 214 ARG A O 1
ATOM 1784 N N . GLN A 1 215 ? 20.632 20.597 -0.630 1.00 36.06 215 GLN A N 1
ATOM 1785 C CA . GLN A 1 215 ? 22.048 20.337 -0.373 1.00 36.06 215 GLN A CA 1
ATOM 1786 C C . GLN A 1 215 ? 22.839 21.532 -0.892 1.00 36.06 215 GLN A C 1
ATOM 1788 O O . GLN A 1 215 ? 22.448 22.054 -1.962 1.00 36.06 215 GLN A O 1
#

Radius of gyration: 26.12 Å; chains: 1; bounding box: 69×48×78 Å

Secondary structure (DSSP, 8-state):
-HHHHHHHHHHHHHHHHHHHHHHHHHHHHHHHHHHHHHHHHHHTT---PPPPPPTTTTSTT-SSB-HHHHHHS--TTGGG-SSB----SS-SEEEETT----HHHHTTTS-TT-TTTTSS--HHHHHHHHHHHHHHHHHHHHHHS-EEEEEE---SSTTTTT-EEEEESSHHHHHHHHHHHTT-EETTEE--EEEE----GGGTS-HHHH-TT--

Organism: Clarias magur (NCBI:txid1594786)

Sequence (215 aa):
MIREEWEEQQRKERELQEKRQQEKRDREEAVQKLLDQAESQLENGGSWKNPDAPLDYGTEKDKANCPFFIKTGACRFGDRCSRKHDHPSSSSTLMVRGMFVTFAMEQSRRDDYDTDASLEYSEDEMRQQFLEFYDDVLPEFRNAGKVVQFKVSCNFEPHLRGNVYVQYETEDQCKEAFMMFNGRWYAGRQLQCEFSPVTKWKTAICDLLLHPQRQ